Protein AF-A0AAD5SL13-F1 (afdb_monomer)

pLDDT: mean 79.22, std 14.52, range [26.81, 94.94]

InterPro domains:
  IPR000953 Chromo/chromo shadow domain [PS50013] (232-287)
  IPR000953 Chromo/chromo shadow domain [SM00298] (231-287)
  IPR001584 Integrase, catalytic core [PS50994] (1-108)
  IPR012337 Ribonuclease H-like superfamily [SSF53098] (9-100)
  IPR016197 Chromo-like domain superfamily [SSF54160] (226-286)
  IPR023780 Chromo domain [PF00385] (232-284)
  IPR036397 Ribonuclease H superfamily [G3DSA:3.30.420.10] (8-132)

Nearest PDB structures (foldseek):
  3oyj-assembly1_A-2  TM=4.840E-01  e=3.542E-08  Human spumaretrovirus
  4bac-assembly1_A-2  TM=4.746E-01  e=4.778E-08  Human spumaretrovirus
  3oyn-assembly1_A  TM=4.689E-01  e=1.894E-07  Human spumaretrovirus
  6rny-assembly1_O  TM=4.505E-01  e=3.659E-07  Human spumaretrovirus
  7u32-assembly1_F  TM=4.374E-01  e=3.158E-06  Visna/maedi virus EV1 KV1772

Mean predicted aligned error: 17.5 Å

Organism: NCBI:txid64517

Solvent-accessible surface area (backbone atoms only — not comparable to full-atom values): 17552 Å² total; per-residue (Å²): 134,84,80,79,93,80,69,84,74,85,70,65,63,66,46,80,41,68,85,47,78,85,64,42,68,69,52,50,52,52,30,53,77,71,67,29,46,80,44,71,40,62,85,96,40,71,72,70,50,42,70,60,54,52,50,51,51,52,52,50,55,53,48,55,51,50,27,65,74,66,74,45,87,66,57,73,80,47,43,62,59,50,52,52,52,60,31,63,41,72,34,86,90,74,75,42,23,52,51,65,33,70,77,30,69,67,51,38,53,52,52,49,55,49,52,51,52,54,50,46,60,65,54,71,68,54,69,73,76,75,83,84,57,82,65,43,33,28,24,43,43,49,70,81,80,55,82,75,64,91,79,69,89,71,68,72,42,44,88,63,53,26,30,30,71,44,79,48,73,41,99,45,98,89,42,74,48,30,35,29,40,28,34,68,88,74,74,42,74,49,90,61,79,42,47,67,90,45,46,44,82,48,73,56,74,87,50,53,83,70,50,75,76,72,82,67,73,67,71,48,79,50,78,84,45,94,85,59,81,80,40,74,62,73,66,47,58,80,46,77,50,78,56,80,60,52,104,89,43,85,26,44,28,34,32,32,25,38,58,83,44,93,64,76,44,78,42,47,58,86,78,39,73,94,43,50,70,51,50,51,54,42,53,59,76,74,107

Foldseek 3Di:
DDDDPPCPPPDAQEDEDEPDPVCDDPVVVVCVVSNHHYHYDDPPCPVSVVVVVVVVVQLVVVLVVVCVVVVHPPSVVCNVVSVVCQQQDQDPQLRGGNVRLVVDVVSVVVSVVSVVVVVCVVPVPPPPLDDDDAFFKKWFAPPVPDDDDVDPPDDRTDPWIWGFHDWADDPDPPDFIWTWTAGPVVRDTDPDTHTPVRIDTDPDPVCVVVPPPDLPDDFFPPPPPPPDDGHFAWDAWDDWDAADADPPARRIWTFTDTVSRPDTDTGGVVNCPVPVVRVVVVVVVVD

Radius of gyration: 32.54 Å; Cα contacts (8 Å, |Δi|>4): 321; chains: 1; bounding box: 61×69×96 Å

Structure (mmCIF, N/CA/C/O backbone):
data_AF-A0AAD5SL13-F1
#
_entry.id   AF-A0AAD5SL13-F1
#
loop_
_atom_site.group_PDB
_atom_site.id
_atom_site.type_symbol
_atom_site.label_atom_id
_atom_site.label_alt_id
_atom_site.label_comp_id
_atom_site.label_asym_id
_atom_site.label_entity_id
_atom_site.label_seq_id
_atom_site.pdbx_PDB_ins_code
_atom_site.Cartn_x
_atom_site.Cartn_y
_atom_site.Cartn_z
_atom_site.occupancy
_atom_site.B_iso_or_equiv
_atom_site.auth_seq_id
_atom_site.auth_comp_id
_atom_site.auth_asym_id
_atom_site.auth_atom_id
_atom_site.pdbx_PDB_model_num
ATOM 1 N N . MET A 1 1 ? -11.780 2.107 54.432 1.00 32.78 1 MET A N 1
ATOM 2 C CA . MET A 1 1 ? -11.931 1.134 53.329 1.00 32.78 1 MET A CA 1
ATOM 3 C C . MET A 1 1 ? -10.786 1.373 52.362 1.00 32.78 1 MET A C 1
ATOM 5 O O . MET A 1 1 ? -10.710 2.483 51.846 1.00 32.78 1 MET A O 1
ATOM 9 N N . PRO A 1 2 ? -9.828 0.446 52.223 1.00 30.67 2 PRO A N 1
ATOM 10 C CA . PRO A 1 2 ? -8.649 0.701 51.413 1.00 30.67 2 PRO A CA 1
ATOM 11 C C . PRO A 1 2 ? -9.010 0.596 49.928 1.00 30.67 2 PRO A C 1
ATOM 13 O O . PRO A 1 2 ? -9.683 -0.341 49.503 1.00 30.67 2 PRO A O 1
ATOM 16 N N . PHE A 1 3 ? -8.583 1.603 49.168 1.00 26.81 3 PHE A N 1
ATOM 17 C CA . PHE A 1 3 ? -8.629 1.643 47.711 1.00 26.81 3 PHE A CA 1
ATOM 18 C C . PHE A 1 3 ? -7.883 0.428 47.148 1.00 26.81 3 PHE A C 1
ATOM 20 O O . PHE A 1 3 ? -6.714 0.206 47.459 1.00 26.81 3 PHE A O 1
ATOM 27 N N . ASN A 1 4 ? -8.587 -0.370 46.351 1.00 29.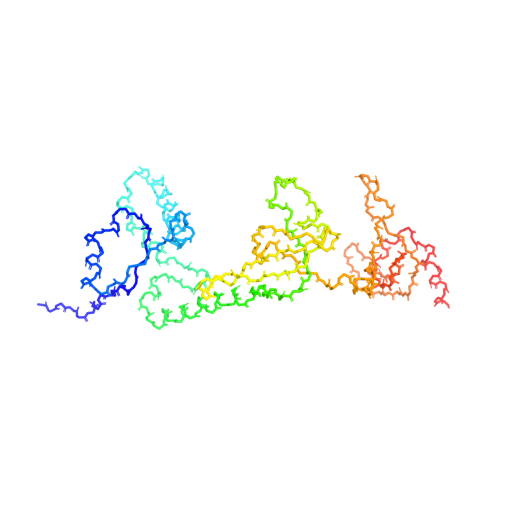39 4 ASN A N 1
ATOM 28 C CA . ASN A 1 4 ? -8.074 -1.602 45.773 1.00 29.39 4 ASN A CA 1
ATOM 29 C C . ASN A 1 4 ? -6.985 -1.279 44.732 1.00 29.39 4 ASN A C 1
ATOM 31 O O . ASN A 1 4 ? -7.203 -0.500 43.803 1.00 29.39 4 ASN A O 1
ATOM 35 N N . ALA A 1 5 ? -5.806 -1.868 44.914 1.00 28.89 5 ALA A N 1
ATOM 36 C CA . ALA A 1 5 ? -4.567 -1.589 44.192 1.00 28.89 5 ALA A CA 1
ATOM 37 C C . ALA A 1 5 ? -4.483 -2.277 42.810 1.00 28.89 5 ALA A C 1
ATOM 39 O O . ALA A 1 5 ? -3.503 -2.952 42.512 1.00 28.89 5 ALA A O 1
ATOM 40 N N . TYR A 1 6 ? -5.492 -2.088 41.952 1.00 33.19 6 TYR A N 1
ATOM 41 C CA . TYR A 1 6 ? -5.520 -2.619 40.576 1.00 33.19 6 TYR A CA 1
ATOM 42 C C . TYR A 1 6 ? -5.829 -1.535 39.534 1.00 33.19 6 TYR A C 1
ATOM 44 O O . TYR A 1 6 ? -6.694 -1.677 38.680 1.00 33.19 6 TYR A O 1
ATOM 52 N N . SER A 1 7 ? -5.101 -0.423 39.602 1.00 34.62 7 SER A N 1
ATOM 53 C CA . SER A 1 7 ? -5.026 0.555 38.513 1.00 34.62 7 SER A CA 1
ATOM 54 C C . SER A 1 7 ? -3.580 1.022 38.393 1.00 34.62 7 SER A C 1
ATOM 56 O O . SER A 1 7 ? -3.249 2.172 38.692 1.00 34.62 7 SER A O 1
ATOM 58 N N . ALA A 1 8 ? -2.687 0.124 37.974 1.00 38.38 8 ALA A N 1
ATOM 59 C CA . ALA A 1 8 ? -1.465 0.571 37.324 1.00 38.38 8 ALA A CA 1
ATOM 60 C C . ALA A 1 8 ? -1.919 1.290 36.048 1.00 38.38 8 ALA A C 1
ATOM 62 O O . ALA A 1 8 ? -2.298 0.649 35.074 1.00 38.38 8 ALA A O 1
ATOM 63 N N . ALA A 1 9 ? -2.019 2.619 36.110 1.00 41.41 9 ALA A N 1
ATOM 64 C CA . ALA A 1 9 ? -2.440 3.425 34.979 1.00 41.41 9 ALA A CA 1
ATOM 65 C C . ALA A 1 9 ? -1.524 3.088 33.797 1.00 41.41 9 ALA A C 1
ATOM 67 O O . ALA A 1 9 ? -0.318 3.321 33.870 1.00 41.41 9 ALA A O 1
ATOM 68 N N . LEU A 1 10 ? -2.092 2.507 32.740 1.00 53.94 10 LEU A N 1
ATOM 69 C CA . LEU A 1 10 ? -1.432 2.336 31.452 1.00 53.94 10 LEU A CA 1
ATOM 70 C C . LEU A 1 10 ? -1.068 3.732 30.938 1.00 53.94 10 LEU A C 1
ATOM 72 O O . LEU A 1 10 ? -1.883 4.443 30.353 1.00 53.94 10 LEU A O 1
ATOM 76 N N . VAL A 1 11 ? 0.155 4.169 31.231 1.00 54.00 11 VAL A N 1
ATOM 77 C CA . VAL A 1 11 ? 0.704 5.401 30.675 1.00 54.00 11 VAL A CA 1
ATOM 78 C C . VAL A 1 11 ? 1.250 5.050 29.300 1.00 54.00 11 VAL A C 1
ATOM 80 O O . VAL A 1 11 ? 2.144 4.215 29.171 1.00 54.00 11 VAL A O 1
ATOM 83 N N . ALA A 1 12 ? 0.683 5.665 28.264 1.00 62.12 12 ALA A N 1
ATOM 84 C CA . ALA A 1 12 ? 1.175 5.512 26.903 1.00 62.12 12 ALA A CA 1
ATOM 85 C C . ALA A 1 12 ? 2.665 5.886 26.834 1.00 62.12 12 ALA A C 1
ATOM 87 O O . ALA A 1 12 ? 3.053 6.945 27.314 1.00 62.12 12 ALA A O 1
ATOM 88 N N . VAL A 1 13 ? 3.487 5.037 26.215 1.00 68.19 13 VAL A N 1
ATOM 89 C CA . VAL A 1 13 ? 4.929 5.297 26.034 1.00 68.19 13 VAL A CA 1
ATOM 90 C C . VAL A 1 13 ? 5.164 6.341 24.934 1.00 68.19 13 VAL A C 1
ATOM 92 O O . VAL A 1 13 ? 6.013 7.222 25.065 1.00 68.19 13 VAL A O 1
ATOM 95 N N . ASP A 1 14 ? 4.348 6.292 23.881 1.00 77.38 14 ASP A N 1
ATOM 96 C CA . ASP A 1 14 ? 4.396 7.197 22.736 1.00 77.38 14 ASP A CA 1
ATOM 97 C C . ASP A 1 14 ? 3.002 7.743 22.411 1.00 77.38 14 ASP A C 1
ATOM 99 O O . ASP A 1 14 ? 2.015 7.006 22.394 1.00 77.38 14 ASP A O 1
ATOM 103 N N . ILE A 1 15 ? 2.925 9.026 22.053 1.00 81.31 15 ILE A N 1
ATOM 104 C CA . ILE A 1 15 ? 1.714 9.646 21.500 1.00 81.31 15 ILE A CA 1
ATOM 105 C C . ILE A 1 15 ? 2.012 10.219 20.118 1.00 81.31 15 ILE A C 1
ATOM 107 O O . ILE A 1 15 ? 2.959 10.983 19.932 1.00 81.31 15 ILE A O 1
ATOM 111 N N . PHE A 1 16 ? 1.155 9.894 19.149 1.00 78.94 16 PHE A N 1
ATOM 112 C CA . PHE A 1 16 ? 1.223 10.418 17.786 1.00 78.94 16 PHE A CA 1
ATOM 113 C C . PHE A 1 16 ? 0.120 11.448 17.544 1.00 78.94 16 PHE A C 1
ATOM 115 O O . PHE A 1 16 ? -1.064 11.139 17.670 1.00 78.94 16 PHE A O 1
ATOM 122 N N . SER A 1 17 ? 0.484 12.671 17.146 1.00 79.94 17 SER A N 1
ATOM 123 C CA . SER A 1 17 ? -0.498 13.727 16.866 1.00 79.94 17 SER A CA 1
ATOM 124 C C . SER A 1 17 ? -0.212 14.500 15.578 1.00 79.94 17 SER A C 1
ATOM 126 O O . SER A 1 17 ? 0.873 14.454 14.989 1.00 79.94 17 SER A O 1
ATOM 128 N N . LYS A 1 18 ? -1.232 15.231 15.108 1.00 74.88 18 LYS A N 1
ATOM 129 C CA . LYS A 1 18 ? -1.052 16.228 14.047 1.00 74.88 18 LYS A CA 1
ATOM 130 C C . LYS A 1 18 ? -0.267 17.422 14.588 1.00 74.88 18 LYS A C 1
ATOM 132 O O . LYS A 1 18 ? -0.299 17.711 15.783 1.00 74.88 18 LYS A O 1
ATOM 137 N N . LYS A 1 19 ? 0.363 18.184 13.688 1.00 73.06 19 LYS A N 1
ATOM 138 C CA . LYS A 1 19 ? 1.003 19.478 14.001 1.00 73.06 19 LYS A CA 1
ATOM 139 C C . LYS A 1 19 ? -0.031 20.590 14.251 1.00 73.06 19 LYS A C 1
ATOM 141 O O . LYS A 1 19 ? 0.009 21.630 13.602 1.00 73.06 19 LYS A O 1
ATOM 146 N N . GLY A 1 20 ? -0.981 20.349 15.151 1.00 75.38 20 GLY A N 1
ATOM 147 C CA . GLY A 1 20 ? -1.961 21.337 15.596 1.00 75.38 20 GLY A CA 1
ATOM 148 C C . GLY A 1 20 ? -1.382 22.252 16.683 1.00 75.38 20 GLY A C 1
ATOM 149 O O . GLY A 1 20 ? -0.490 21.813 17.410 1.00 75.38 20 GLY A O 1
ATOM 150 N N . PRO A 1 21 ? -1.870 23.498 16.823 1.00 81.88 21 PRO A N 1
ATOM 151 C CA . PRO A 1 21 ? -1.442 24.405 17.892 1.00 81.88 21 PRO A CA 1
ATOM 152 C C . PRO A 1 21 ? -1.681 23.829 19.294 1.00 81.88 21 PRO A C 1
ATOM 154 O O . PRO A 1 21 ? -0.815 23.947 20.149 1.00 81.88 21 PRO A O 1
ATOM 157 N N . SER A 1 22 ? -2.799 23.122 19.491 1.00 82.69 22 SER A N 1
ATOM 158 C CA . SER A 1 22 ? -3.195 22.517 20.773 1.00 82.69 22 SER A CA 1
ATOM 159 C C . SER A 1 22 ? -2.272 21.399 21.265 1.00 82.69 22 SER A C 1
ATOM 161 O O . SER A 1 22 ? -2.356 21.010 22.420 1.00 82.69 22 SER A O 1
ATOM 163 N N . PHE A 1 23 ? -1.403 20.866 20.400 1.00 82.31 23 PHE A N 1
ATOM 164 C CA . PHE A 1 23 ? -0.442 19.817 20.754 1.00 82.31 23 PHE A CA 1
ATOM 165 C C . PHE A 1 23 ? 0.980 20.369 20.938 1.00 82.31 23 PHE A C 1
ATOM 167 O O . PHE A 1 23 ? 1.939 19.612 20.848 1.00 82.31 23 PHE A O 1
ATOM 174 N N . LYS A 1 24 ? 1.137 21.683 21.134 1.00 81.62 24 LYS A N 1
ATOM 175 C CA . LYS A 1 24 ? 2.423 22.363 21.362 1.00 81.62 24 LYS A CA 1
ATOM 176 C C . LYS A 1 24 ? 2.447 23.012 22.753 1.00 81.62 24 LYS A C 1
ATOM 178 O O . LYS A 1 24 ? 1.416 23.080 23.412 1.00 81.62 24 LYS A O 1
ATOM 183 N N . GLY A 1 25 ? 3.614 23.509 23.170 1.00 87.06 25 GLY A N 1
ATOM 184 C CA . GLY A 1 25 ? 3.775 24.256 24.425 1.00 87.06 25 GLY A CA 1
ATOM 185 C C . GLY A 1 25 ? 3.523 23.380 25.649 1.00 87.06 25 GLY A C 1
ATOM 186 O O . GLY A 1 25 ? 4.099 22.295 25.744 1.00 87.06 25 GLY A O 1
ATOM 187 N N . ASP A 1 26 ? 2.619 23.826 26.517 1.00 88.19 26 ASP A N 1
ATOM 188 C CA . ASP A 1 26 ? 2.259 23.212 27.801 1.00 88.19 26 ASP A CA 1
ATOM 189 C C . ASP A 1 26 ? 1.935 21.717 27.685 1.00 88.19 26 ASP A C 1
ATOM 191 O O . ASP A 1 26 ? 2.308 20.921 28.544 1.00 88.19 26 ASP A O 1
ATOM 195 N N . PHE A 1 27 ? 1.301 21.295 26.585 1.00 86.44 27 PHE A N 1
ATOM 196 C CA . PHE A 1 27 ? 1.018 19.880 26.341 1.00 86.44 27 PHE A CA 1
ATOM 197 C C . PHE A 1 27 ? 2.302 19.043 26.234 1.00 86.44 27 PHE A C 1
ATOM 199 O O . PHE A 1 27 ? 2.383 17.949 26.784 1.00 86.44 27 PHE A O 1
ATOM 206 N N . VAL A 1 28 ? 3.332 19.558 25.560 1.00 85.44 28 VAL A N 1
ATOM 207 C CA . VAL A 1 28 ? 4.621 18.866 25.402 1.00 85.44 28 VAL A CA 1
ATOM 208 C C . VAL A 1 28 ? 5.375 18.823 26.728 1.00 85.44 28 VAL A C 1
ATOM 210 O O . VAL A 1 28 ? 6.033 17.829 27.029 1.00 85.44 28 VAL A O 1
ATOM 213 N N . GLU A 1 29 ? 5.282 19.882 27.529 1.00 88.06 29 GLU A N 1
ATOM 214 C CA . GLU A 1 29 ? 5.857 19.903 28.876 1.00 88.06 29 GLU A CA 1
ATOM 215 C C . GLU A 1 29 ? 5.175 18.878 29.779 1.00 88.06 29 GLU A C 1
ATOM 217 O O . GLU A 1 29 ? 5.855 18.078 30.421 1.00 88.06 29 GLU A O 1
ATOM 222 N N . TRP A 1 30 ? 3.844 18.807 29.732 1.00 88.25 30 TRP A N 1
ATOM 223 C CA . TRP A 1 30 ? 3.081 17.782 30.432 1.00 88.25 30 TRP A CA 1
ATOM 224 C C . TRP A 1 30 ? 3.501 16.366 30.009 1.00 88.25 30 TRP A C 1
ATOM 226 O O . TRP A 1 30 ? 3.774 15.531 30.873 1.00 88.25 30 TRP A O 1
ATOM 236 N N . LEU A 1 31 ? 3.670 16.100 28.708 1.00 87.31 31 LEU A N 1
ATOM 237 C CA . LEU A 1 31 ? 4.158 14.799 28.231 1.00 87.31 31 LEU A CA 1
ATOM 238 C C . LEU A 1 31 ? 5.552 14.457 28.773 1.00 87.31 31 LEU A C 1
ATOM 240 O O . LEU A 1 31 ? 5.767 13.333 29.226 1.00 87.31 31 LEU A O 1
ATOM 244 N N . LYS A 1 32 ? 6.474 15.428 28.820 1.00 86.75 32 LYS A N 1
ATOM 245 C CA . LYS A 1 32 ? 7.808 15.234 29.412 1.00 86.75 32 LYS A CA 1
ATOM 246 C C . LYS A 1 32 ? 7.733 14.873 30.893 1.00 86.75 32 LYS A C 1
ATOM 248 O O . LYS A 1 32 ? 8.449 13.973 31.319 1.00 86.75 32 LYS A O 1
ATOM 253 N N . THR A 1 33 ? 6.854 15.519 31.667 1.00 89.12 33 THR A N 1
ATOM 254 C CA . THR A 1 33 ? 6.683 15.196 33.101 1.00 89.12 33 THR A CA 1
ATOM 255 C C . THR A 1 33 ? 6.185 13.768 33.321 1.00 89.12 33 THR A C 1
ATOM 257 O O . THR A 1 33 ? 6.477 13.160 34.347 1.00 89.12 33 THR A O 1
ATOM 260 N N . LYS A 1 34 ? 5.447 13.222 32.349 1.00 85.75 34 LYS A N 1
ATOM 261 C CA . LYS A 1 34 ? 4.922 11.854 32.363 1.00 85.75 34 LYS A CA 1
ATOM 262 C C . LYS A 1 34 ? 5.844 10.836 31.688 1.00 85.75 34 LYS A C 1
ATOM 264 O O . LYS A 1 34 ? 5.495 9.663 31.652 1.00 85.75 34 LYS A O 1
ATOM 269 N N . GLY A 1 35 ? 6.998 11.265 31.171 1.00 84.94 35 GLY A N 1
ATOM 270 C CA . GLY A 1 35 ? 7.928 10.395 30.451 1.00 84.94 35 GLY A CA 1
ATOM 271 C C . GLY A 1 35 ? 7.396 9.892 29.105 1.00 84.94 35 GLY A C 1
ATOM 272 O O . GLY A 1 35 ? 7.855 8.863 28.627 1.00 84.94 35 GLY A O 1
ATOM 273 N N . ILE A 1 36 ? 6.429 10.591 28.501 1.00 87.31 36 ILE A N 1
ATOM 274 C CA . ILE A 1 36 ? 5.787 10.193 27.243 1.00 87.31 36 ILE A CA 1
ATOM 275 C C . ILE A 1 36 ? 6.492 10.875 26.074 1.00 87.31 36 ILE A C 1
ATOM 277 O O . ILE A 1 36 ? 6.642 12.102 26.050 1.00 87.31 36 ILE A O 1
ATOM 281 N N . HIS A 1 37 ? 6.883 10.103 25.065 1.00 81.69 37 HIS A N 1
ATOM 282 C CA . HIS A 1 37 ? 7.476 10.659 23.856 1.00 81.69 37 HIS A CA 1
ATOM 283 C C . HIS A 1 37 ? 6.393 11.143 22.883 1.00 81.69 37 HIS A C 1
ATOM 285 O O . HIS A 1 37 ? 5.391 10.473 22.622 1.00 81.69 37 HIS A O 1
ATOM 291 N N . HIS A 1 38 ? 6.592 12.340 22.325 1.00 84.31 38 HIS A N 1
ATOM 292 C CA . HIS A 1 38 ? 5.635 12.960 21.412 1.00 84.31 38 HIS A CA 1
ATOM 293 C C . HIS A 1 38 ? 6.121 12.918 19.964 1.00 84.31 38 HIS A C 1
ATOM 295 O O . HIS A 1 38 ? 7.111 13.560 19.610 1.00 84.31 38 HIS A O 1
ATOM 301 N N . ASN A 1 39 ? 5.383 12.211 19.110 1.00 80.88 39 ASN A N 1
ATOM 302 C CA . ASN A 1 39 ? 5.687 12.047 17.696 1.00 80.88 39 ASN A CA 1
ATOM 303 C C . ASN A 1 39 ? 4.704 12.840 16.818 1.00 80.88 39 ASN A C 1
ATOM 305 O O . ASN A 1 39 ? 3.487 12.653 16.861 1.00 80.88 39 ASN A O 1
ATOM 309 N N . TYR A 1 40 ? 5.231 13.715 15.959 1.00 77.62 40 TYR A N 1
ATOM 310 C CA . TYR A 1 40 ? 4.412 14.502 15.036 1.00 77.62 40 TYR A CA 1
ATOM 311 C C . TYR A 1 40 ? 4.279 13.835 13.669 1.00 77.62 40 TYR A C 1
ATOM 313 O O . TYR A 1 40 ? 5.271 13.466 13.037 1.00 77.62 40 TYR A O 1
ATOM 321 N N . SER A 1 41 ? 3.060 13.822 13.130 1.00 72.94 41 SER A N 1
ATOM 322 C CA . SER A 1 41 ? 2.833 13.506 11.718 1.00 72.94 41 SER A CA 1
ATOM 323 C C . SER A 1 41 ? 3.555 14.501 10.797 1.00 72.94 41 SER A C 1
ATOM 325 O O . SER A 1 41 ? 3.655 15.698 11.107 1.00 72.94 41 SER A O 1
ATOM 327 N N . ARG A 1 42 ? 3.966 14.058 9.604 1.00 66.88 42 ARG A N 1
ATOM 328 C CA . ARG A 1 42 ? 4.451 14.966 8.553 1.00 66.88 42 ARG A CA 1
ATOM 329 C C . ARG A 1 42 ? 3.372 15.994 8.183 1.00 66.88 42 ARG A C 1
ATOM 331 O O . ARG A 1 42 ? 2.193 15.659 8.053 1.00 66.88 42 ARG A O 1
ATOM 338 N N . ALA A 1 43 ? 3.780 17.253 8.009 1.00 60.88 43 ALA A N 1
ATOM 339 C CA . ALA A 1 43 ? 2.866 18.328 7.622 1.00 60.88 43 ALA A CA 1
ATOM 340 C C . ALA A 1 43 ? 2.168 17.985 6.292 1.00 60.88 43 ALA A C 1
ATOM 342 O O . ALA A 1 43 ? 2.804 17.436 5.396 1.00 60.88 43 ALA A O 1
ATOM 343 N N . HIS A 1 44 ? 0.868 18.277 6.194 1.00 54.50 44 HIS A N 1
ATOM 344 C CA . HIS A 1 44 ? 0.028 18.008 5.015 1.00 54.50 44 HIS A CA 1
ATOM 345 C C . HIS A 1 44 ? -0.040 16.535 4.560 1.00 54.50 44 HIS A C 1
ATOM 347 O O . HIS A 1 44 ? -0.357 16.256 3.408 1.00 54.50 44 HIS A O 1
ATOM 353 N N . THR A 1 45 ? 0.203 15.574 5.462 1.00 59.34 45 THR A N 1
ATOM 354 C CA . THR A 1 45 ? 0.033 14.136 5.176 1.00 59.34 45 THR A CA 1
ATOM 355 C C . THR A 1 45 ? -1.018 13.505 6.103 1.00 59.34 45 THR A C 1
ATOM 357 O O . THR A 1 45 ? -0.662 12.913 7.123 1.00 59.34 45 THR A O 1
ATOM 360 N N . PRO A 1 46 ? -2.325 13.616 5.788 1.00 56.62 46 PRO A N 1
ATOM 361 C CA . PRO A 1 46 ? -3.395 13.056 6.630 1.00 56.62 46 PRO A CA 1
ATOM 362 C C . PRO A 1 46 ? -3.251 11.538 6.833 1.00 56.62 46 PRO A C 1
ATOM 364 O O . PRO A 1 46 ? -3.496 11.018 7.919 1.00 56.62 46 PRO A O 1
ATOM 367 N N . GLN A 1 47 ? -2.682 10.851 5.836 1.00 60.25 47 GLN A N 1
ATOM 368 C CA . GLN A 1 47 ? -2.377 9.418 5.865 1.00 60.25 47 GLN A CA 1
ATOM 369 C C . GLN A 1 47 ? -1.513 8.985 7.060 1.00 60.25 47 GLN A C 1
ATOM 371 O O . GLN A 1 47 ? -1.652 7.854 7.519 1.00 60.25 47 GLN A O 1
ATOM 376 N N . SER A 1 48 ? -0.656 9.870 7.588 1.00 60.03 48 SER A N 1
ATOM 377 C CA . SER A 1 48 ? 0.210 9.563 8.736 1.00 60.03 48 SER A CA 1
ATOM 378 C C . SER A 1 48 ? -0.585 9.223 10.005 1.00 60.03 48 SER A C 1
ATOM 380 O O . SER A 1 48 ? -0.094 8.464 10.830 1.00 60.03 48 SER A O 1
ATOM 382 N N . ASN A 1 49 ? -1.824 9.720 10.134 1.00 68.56 49 ASN A N 1
ATOM 383 C CA . ASN A 1 49 ? -2.721 9.432 11.261 1.00 68.56 49 ASN A CA 1
ATOM 384 C C . ASN A 1 49 ? -3.974 8.659 10.810 1.00 68.56 49 ASN A C 1
ATOM 386 O O . ASN A 1 49 ? -5.037 8.767 11.425 1.00 68.56 49 ASN A O 1
ATOM 390 N N . GLY A 1 50 ? -3.859 7.874 9.732 1.00 76.19 50 GLY A N 1
ATOM 391 C CA . GLY A 1 50 ? -4.999 7.231 9.073 1.00 76.19 50 GLY A CA 1
ATOM 392 C C . GLY A 1 50 ? -5.834 6.316 9.976 1.00 76.19 50 GLY A C 1
ATOM 393 O O . GLY A 1 50 ? -7.037 6.197 9.764 1.00 76.19 50 GLY A O 1
ATOM 394 N N . VAL A 1 51 ? -5.240 5.717 11.016 1.00 81.12 51 VAL A N 1
ATOM 395 C CA . VAL A 1 51 ? -5.969 4.880 11.989 1.00 81.12 51 VAL A CA 1
ATOM 396 C C . VAL A 1 51 ? -6.993 5.707 12.769 1.00 81.12 51 VAL A C 1
ATOM 398 O O . VAL A 1 51 ? -8.164 5.336 12.834 1.00 81.12 51 VAL A O 1
ATOM 401 N N . VAL A 1 52 ? -6.572 6.855 13.308 1.00 83.00 52 VAL A N 1
ATOM 402 C CA . VAL A 1 52 ? -7.448 7.761 14.067 1.00 83.00 52 VAL A CA 1
ATOM 403 C C . VAL A 1 52 ? -8.491 8.390 13.145 1.00 83.00 52 VAL A C 1
ATOM 405 O O . VAL A 1 52 ? -9.657 8.483 13.511 1.00 83.00 52 VAL A O 1
ATOM 408 N N . GLU A 1 53 ? -8.111 8.774 11.922 1.00 83.19 53 GLU A N 1
ATOM 409 C CA . GLU A 1 53 ? -9.062 9.326 10.948 1.00 83.19 53 GLU A CA 1
ATOM 410 C C . GLU A 1 53 ? -10.150 8.314 10.562 1.00 83.19 53 GLU A C 1
ATOM 412 O O . GLU A 1 53 ? -11.333 8.657 10.565 1.00 83.19 53 GLU A O 1
ATOM 417 N N . ALA A 1 54 ? -9.774 7.056 10.307 1.00 84.50 54 ALA A N 1
ATOM 418 C CA . ALA A 1 54 ? -10.726 5.987 10.018 1.00 84.50 54 ALA A CA 1
ATOM 419 C C . ALA A 1 54 ? -11.663 5.726 11.207 1.00 84.50 54 ALA A C 1
ATOM 421 O O . ALA A 1 54 ? -12.878 5.619 11.028 1.00 84.50 54 ALA A O 1
ATOM 422 N N . LYS A 1 55 ? -11.121 5.678 12.431 1.00 88.00 55 LYS A N 1
ATOM 423 C CA . LYS A 1 55 ? -11.921 5.488 13.649 1.00 88.00 55 LYS A CA 1
ATOM 424 C C . LYS A 1 55 ? -12.878 6.650 13.905 1.00 88.00 55 LYS A C 1
ATOM 426 O O . LYS A 1 55 ? -14.046 6.402 14.187 1.00 88.00 55 LYS A O 1
ATOM 431 N N . ASN A 1 56 ? -12.439 7.890 13.696 1.00 89.31 56 ASN A N 1
ATOM 432 C CA . ASN A 1 56 ? -13.300 9.071 13.792 1.00 89.31 56 ASN A CA 1
ATOM 433 C C . ASN A 1 56 ? -14.442 9.039 12.767 1.00 89.31 56 ASN A C 1
ATOM 435 O O . ASN A 1 56 ? -15.553 9.465 13.076 1.00 89.31 56 ASN A O 1
ATOM 439 N N . GLY A 1 57 ? -14.191 8.527 11.558 1.00 89.88 57 GLY A N 1
ATOM 440 C CA . GLY A 1 57 ? -15.233 8.327 10.549 1.00 89.88 57 GLY A CA 1
ATOM 441 C C . GLY A 1 57 ? -16.315 7.345 11.008 1.00 89.88 57 GLY A C 1
ATOM 442 O O . GLY A 1 57 ? -17.503 7.650 10.909 1.00 89.88 57 GLY A O 1
ATOM 443 N N . VAL A 1 58 ? -15.909 6.200 11.569 1.00 89.88 58 VAL A N 1
ATOM 444 C CA . VAL A 1 58 ? -16.839 5.198 12.123 1.00 89.88 58 VAL A CA 1
ATOM 445 C C . VAL A 1 58 ? -17.624 5.771 13.303 1.00 89.88 58 VAL A C 1
ATOM 447 O O . VAL A 1 58 ? -18.850 5.688 13.303 1.00 89.88 58 VAL A O 1
ATOM 450 N N . TYR A 1 59 ? -16.936 6.415 14.251 1.00 93.38 59 TYR A N 1
ATOM 451 C CA . TYR A 1 59 ? -17.545 7.059 15.417 1.00 93.38 59 TYR A CA 1
ATOM 452 C C . TYR A 1 59 ? -18.644 8.042 15.009 1.00 93.38 59 TYR A C 1
ATOM 454 O O . TYR A 1 59 ? -19.791 7.911 15.432 1.00 93.38 59 TYR A O 1
ATOM 462 N N . LYS A 1 60 ? -18.323 8.975 14.103 1.00 93.50 60 LYS A N 1
ATOM 463 C CA . LYS A 1 60 ? -19.291 9.947 13.583 1.00 93.50 60 LYS A CA 1
ATOM 464 C C . LYS A 1 60 ? -20.471 9.260 12.904 1.00 93.50 60 LYS A C 1
ATOM 466 O O . LYS A 1 60 ? -21.604 9.672 13.107 1.00 93.50 60 LYS A O 1
ATOM 471 N N . SER A 1 61 ? -20.228 8.214 12.113 1.00 94.00 61 SER A N 1
ATOM 472 C CA . SER A 1 61 ? -21.303 7.498 11.420 1.00 94.00 61 SER A CA 1
ATOM 473 C C . SER A 1 61 ? -22.305 6.868 12.391 1.00 94.00 61 SER A C 1
ATOM 475 O O . SER A 1 61 ? -23.510 7.005 12.188 1.00 94.00 61 SER A O 1
ATOM 477 N N . ILE A 1 62 ? -21.821 6.219 13.454 1.00 93.25 62 ILE A N 1
ATOM 478 C CA . ILE A 1 62 ? -22.678 5.607 14.479 1.00 93.25 62 ILE A CA 1
ATOM 479 C C . ILE A 1 62 ? -23.416 6.695 15.260 1.00 93.25 62 ILE A C 1
ATOM 481 O O . ILE A 1 62 ? -24.635 6.619 15.406 1.00 93.25 62 ILE A O 1
ATOM 485 N N . LEU A 1 63 ? -22.697 7.733 15.691 1.00 94.19 63 LEU A N 1
ATOM 486 C CA . LEU A 1 63 ? -23.257 8.861 16.426 1.00 94.19 63 LEU A CA 1
ATOM 487 C C . LEU A 1 63 ? -24.390 9.539 15.643 1.00 94.19 63 LEU A C 1
ATOM 489 O O . LEU A 1 63 ? -25.496 9.655 16.159 1.00 94.19 63 LEU A O 1
ATOM 493 N N . TYR A 1 64 ? -24.170 9.886 14.370 1.00 94.56 64 TYR A N 1
ATOM 494 C CA . TYR A 1 64 ? -25.202 10.505 13.531 1.00 94.56 64 TYR A CA 1
ATOM 495 C C . TYR A 1 64 ? -26.420 9.603 13.319 1.00 94.56 64 TYR A C 1
ATOM 497 O O . TYR A 1 64 ? -27.544 10.096 13.248 1.00 94.56 64 TYR A O 1
ATOM 505 N N . ARG A 1 65 ? -26.231 8.282 13.208 1.00 93.38 65 ARG A N 1
ATOM 506 C CA . ARG A 1 65 ? -27.361 7.345 13.106 1.00 93.38 65 ARG A CA 1
ATOM 507 C C . ARG A 1 65 ? -28.168 7.301 14.399 1.00 93.38 65 ARG A C 1
ATOM 509 O O . ARG A 1 65 ? -29.394 7.308 14.331 1.00 93.38 65 ARG A O 1
ATOM 516 N N . LEU A 1 66 ? -27.506 7.286 15.555 1.00 93.50 66 LEU A N 1
ATOM 517 C CA . LEU A 1 66 ? -28.175 7.305 16.857 1.00 93.50 66 LEU A CA 1
ATOM 518 C C . LEU A 1 66 ? -28.921 8.617 17.096 1.00 93.50 66 LEU A C 1
ATOM 520 O O . LEU A 1 66 ? -30.081 8.567 17.491 1.00 93.50 66 LEU A O 1
ATOM 524 N N . MET A 1 67 ? -28.296 9.754 16.783 1.00 94.94 67 MET A N 1
ATOM 525 C CA . MET A 1 67 ? -28.919 11.082 16.842 1.00 94.94 67 MET A CA 1
ATOM 526 C C . MET A 1 67 ? -30.207 11.124 16.015 1.00 94.94 67 MET A C 1
ATOM 528 O O . MET A 1 67 ? -31.260 11.473 16.534 1.00 94.94 67 MET A O 1
ATOM 532 N N . LYS A 1 68 ? -30.160 10.646 14.762 1.00 94.44 68 LYS A N 1
ATOM 533 C CA . LYS A 1 68 ? -31.350 10.560 13.897 1.00 94.44 68 LYS A CA 1
ATOM 534 C C . LYS A 1 68 ? -32.419 9.598 14.410 1.00 94.44 68 LYS A C 1
ATOM 536 O O . LYS A 1 68 ? -33.598 9.845 14.214 1.00 94.44 68 LYS A O 1
ATOM 541 N N . THR A 1 69 ? -32.019 8.488 15.026 1.00 93.88 69 THR A N 1
ATOM 542 C CA . THR A 1 69 ? -32.967 7.481 15.532 1.00 93.88 69 THR A CA 1
ATOM 543 C C . THR A 1 69 ? -33.687 7.969 16.788 1.00 93.88 69 THR A C 1
ATOM 545 O O . THR A 1 69 ? -34.848 7.637 16.997 1.00 93.88 69 THR A O 1
ATOM 548 N N . ARG A 1 70 ? -32.993 8.739 17.632 1.00 90.69 70 ARG A N 1
ATOM 549 C CA . ARG A 1 70 ? -33.524 9.297 18.882 1.00 90.69 70 ARG A CA 1
ATOM 550 C C . ARG A 1 70 ? -34.081 10.713 18.738 1.00 90.69 70 ARG A C 1
ATOM 552 O O . ARG A 1 70 ? -34.506 11.268 19.742 1.00 90.69 70 ARG A O 1
ATOM 559 N N . ASP A 1 71 ? -34.045 11.267 17.527 1.00 94.25 71 ASP A N 1
ATOM 560 C CA . ASP A 1 71 ? -34.430 12.646 17.216 1.00 94.25 71 ASP A CA 1
ATOM 561 C C . ASP A 1 71 ? -33.813 13.660 18.198 1.00 94.25 71 ASP A C 1
ATOM 563 O O . ASP A 1 71 ? -34.488 14.457 18.843 1.00 94.25 71 ASP A O 1
ATOM 567 N N . THR A 1 72 ? -32.496 13.554 18.393 1.00 92.69 72 THR A N 1
ATOM 568 C CA . THR A 1 72 ? -31.752 14.400 19.330 1.00 92.69 72 THR A CA 1
ATOM 569 C C . THR A 1 72 ? -30.422 14.837 18.742 1.00 92.69 72 THR A C 1
ATOM 571 O O . THR A 1 72 ? -29.723 14.051 18.098 1.00 92.69 72 THR A O 1
ATOM 574 N N . ASP A 1 73 ? -30.048 16.080 19.035 1.00 91.31 73 ASP A N 1
ATOM 575 C CA . ASP A 1 73 ? -28.737 16.636 18.708 1.00 91.31 73 ASP A CA 1
ATOM 576 C C . ASP A 1 73 ? -27.740 16.572 19.880 1.00 91.31 73 ASP A C 1
ATOM 578 O O . ASP A 1 73 ? -26.588 16.997 19.747 1.00 91.31 73 ASP A O 1
ATOM 582 N N . ASP A 1 74 ? -28.147 16.013 21.027 1.00 92.25 74 ASP A N 1
ATOM 583 C CA . ASP A 1 74 ? -27.275 15.847 22.190 1.00 92.25 74 ASP A CA 1
ATOM 584 C C . ASP A 1 74 ? -26.290 14.689 21.984 1.00 92.25 74 ASP A C 1
ATOM 586 O O . ASP A 1 74 ? -26.462 13.558 22.436 1.00 92.25 74 ASP A O 1
ATOM 590 N N . TRP A 1 75 ? -25.209 14.986 21.275 1.00 91.00 75 TRP A N 1
ATOM 591 C CA . TRP A 1 75 ? -24.136 14.033 21.042 1.00 91.00 75 TRP A CA 1
ATOM 592 C C . TRP A 1 75 ? -23.332 13.705 22.308 1.00 91.00 75 TRP A C 1
ATOM 594 O O . TRP A 1 75 ? -22.652 12.676 22.337 1.00 91.00 75 TRP A O 1
ATOM 604 N N . VAL A 1 76 ? -23.383 14.546 23.348 1.00 93.81 76 VAL A N 1
ATOM 605 C CA . VAL A 1 76 ? -22.578 14.373 24.566 1.00 93.81 76 VAL A CA 1
ATOM 606 C C . VAL A 1 76 ? -23.097 13.184 25.362 1.00 93.81 76 VAL A C 1
ATOM 608 O O . VAL A 1 76 ? -22.318 12.286 25.683 1.00 93.81 76 VAL A O 1
ATOM 611 N N . SER A 1 77 ? -24.409 13.109 25.598 1.00 92.00 77 SER A N 1
ATOM 612 C CA . SER A 1 77 ? -25.011 11.959 26.290 1.00 92.00 77 SER A CA 1
ATOM 613 C C . SER A 1 77 ? -24.872 10.652 25.503 1.00 92.00 77 SER A C 1
ATOM 615 O O . SER A 1 77 ? -24.722 9.578 26.088 1.00 92.00 77 SER A O 1
ATOM 617 N N . LEU A 1 78 ? -24.851 10.729 24.168 1.00 91.62 78 LEU A N 1
ATOM 618 C CA . LEU A 1 78 ? -24.700 9.566 23.289 1.00 91.62 78 LEU A CA 1
ATOM 619 C C . LEU A 1 78 ? -23.251 9.074 23.162 1.00 91.62 78 LEU A C 1
ATOM 621 O O . LEU A 1 78 ? -23.034 7.920 22.788 1.00 91.62 78 LEU A O 1
ATOM 625 N N . THR A 1 79 ? -22.261 9.913 23.480 1.00 91.75 79 THR A N 1
ATOM 626 C CA . THR A 1 79 ? -20.832 9.611 23.288 1.00 91.75 79 THR A CA 1
ATOM 627 C C . THR A 1 79 ? -20.424 8.326 24.006 1.00 91.75 79 THR A C 1
ATOM 629 O O . THR A 1 79 ? -19.848 7.435 23.380 1.00 91.75 79 THR A O 1
ATOM 632 N N . SER A 1 80 ? -20.776 8.183 25.286 1.00 92.44 80 SER A N 1
ATOM 633 C CA . SER A 1 80 ? -20.413 7.001 26.081 1.00 92.44 80 SER A CA 1
ATOM 634 C C . SER A 1 80 ? -20.996 5.716 25.496 1.00 92.44 80 SER A C 1
ATOM 636 O O . SER A 1 80 ? -20.298 4.711 25.389 1.00 92.44 80 SER A O 1
ATOM 638 N N . GLN A 1 81 ? -22.248 5.763 25.031 1.00 91.88 81 GLN A N 1
ATOM 639 C CA . GLN A 1 81 ? -22.899 4.614 24.404 1.00 91.88 81 GLN A CA 1
ATOM 640 C C . GLN A 1 81 ? -22.208 4.213 23.092 1.00 91.88 81 GLN A C 1
ATOM 642 O O . GLN A 1 81 ? -22.046 3.024 22.816 1.00 91.88 81 GLN A O 1
ATOM 647 N N . VAL A 1 82 ? -21.790 5.191 22.279 1.00 92.56 82 VAL A N 1
ATOM 648 C CA . VAL A 1 82 ? -21.067 4.926 21.026 1.00 92.56 82 VAL A CA 1
ATOM 649 C C . VAL A 1 82 ? -19.707 4.298 21.307 1.00 92.56 82 VAL A C 1
ATOM 651 O O . VAL A 1 82 ? -19.355 3.319 20.653 1.00 92.56 82 VAL A O 1
ATOM 654 N N . VAL A 1 83 ? -18.954 4.831 22.272 1.00 92.62 83 VAL A N 1
ATOM 655 C CA . VAL A 1 83 ? -17.630 4.305 22.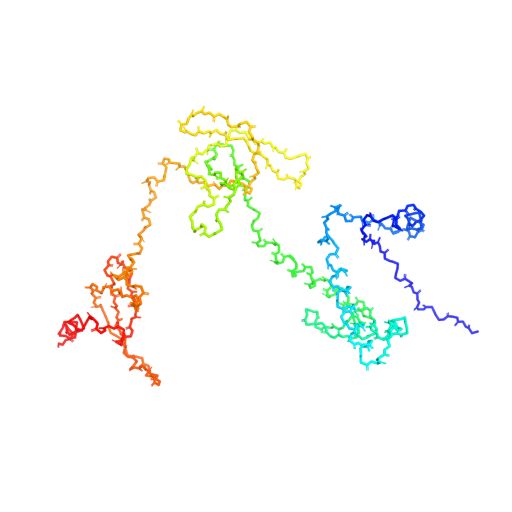639 1.00 92.62 83 VAL A CA 1
ATOM 656 C C . VAL A 1 83 ? -17.738 2.868 23.143 1.00 92.62 83 VAL A C 1
ATOM 658 O O . VAL A 1 83 ? -17.024 2.001 22.641 1.00 92.62 83 VAL A O 1
ATOM 661 N N . GLU A 1 84 ? -18.678 2.594 24.048 1.00 91.94 84 GLU A N 1
ATOM 662 C CA . GLU A 1 84 ? -18.915 1.246 24.577 1.00 91.94 84 GLU A CA 1
ATOM 663 C C . GLU A 1 84 ? -19.280 0.262 23.459 1.00 91.94 84 GLU A C 1
ATOM 665 O O . GLU A 1 84 ? -18.703 -0.819 23.331 1.00 91.94 84 GLU A O 1
ATOM 670 N N . SER A 1 85 ? -20.193 0.667 22.572 1.00 92.69 85 SER A N 1
ATOM 671 C CA . SER A 1 85 ? -20.588 -0.146 21.420 1.00 92.69 85 SER A CA 1
ATOM 672 C C . SER A 1 85 ? -19.407 -0.412 20.482 1.00 92.69 85 SER A C 1
ATOM 674 O O . SER A 1 85 ? -19.206 -1.540 20.033 1.00 92.69 85 SER A O 1
ATOM 676 N N . MET A 1 86 ? -18.590 0.603 20.196 1.00 91.69 86 MET A N 1
ATOM 677 C CA . MET A 1 86 ? -17.429 0.461 19.319 1.00 91.69 86 MET A CA 1
ATOM 678 C C . MET A 1 86 ? -16.366 -0.466 19.904 1.00 91.69 86 MET A C 1
ATOM 680 O O . MET A 1 86 ? -15.773 -1.242 19.151 1.00 91.69 86 MET A O 1
ATOM 684 N N . ASN A 1 87 ? -16.121 -0.388 21.211 1.00 91.62 87 ASN A N 1
ATOM 685 C CA . ASN A 1 87 ? -15.071 -1.165 21.856 1.00 91.62 87 ASN A CA 1
ATOM 686 C C . ASN A 1 87 ? -15.492 -2.617 22.136 1.00 91.62 87 ASN A C 1
ATOM 688 O O . ASN A 1 87 ? -14.653 -3.515 22.072 1.00 91.62 87 ASN A O 1
ATOM 692 N N . SER A 1 88 ? -16.787 -2.871 22.337 1.00 92.31 88 SER A N 1
ATOM 693 C CA . SER A 1 88 ? -17.354 -4.224 22.461 1.00 92.31 88 SER A CA 1
ATOM 694 C C . SER A 1 88 ? -17.584 -4.925 21.114 1.00 92.31 88 SER A C 1
ATOM 696 O O . SER A 1 88 ? -17.752 -6.144 21.063 1.00 92.31 88 SER A O 1
ATOM 698 N N . THR A 1 89 ? -17.551 -4.196 19.993 1.00 92.62 89 THR A N 1
ATOM 699 C CA . THR A 1 89 ? -17.780 -4.776 18.662 1.00 92.62 89 THR A CA 1
ATOM 700 C C . THR A 1 89 ? -16.632 -5.691 18.223 1.00 92.62 89 THR A C 1
ATOM 702 O O . THR A 1 89 ? -15.462 -5.305 18.202 1.00 92.62 89 THR A O 1
ATOM 705 N N . PHE A 1 90 ? -16.983 -6.894 17.764 1.00 92.44 90 PHE A N 1
ATOM 706 C CA . PHE A 1 90 ? -16.048 -7.868 17.204 1.00 92.44 90 PHE A CA 1
ATOM 707 C C . PHE A 1 90 ? -15.386 -7.373 15.909 1.00 92.44 90 PHE A C 1
ATOM 709 O O . PHE A 1 90 ? -16.054 -7.021 14.933 1.00 92.44 90 PHE A O 1
ATOM 716 N N . SER A 1 91 ? -14.054 -7.418 15.855 1.00 89.31 91 SER A N 1
ATOM 717 C CA . SER A 1 91 ? -13.283 -7.101 14.651 1.00 89.31 91 SER A CA 1
ATOM 718 C C . SER A 1 91 ? -12.920 -8.368 13.877 1.00 89.31 91 SER A C 1
ATOM 720 O O . SER A 1 91 ? -12.250 -9.264 14.382 1.00 89.31 91 SER A O 1
ATOM 722 N N . TYR A 1 92 ? -13.280 -8.426 12.592 1.00 86.19 92 TYR A N 1
ATOM 723 C CA . TYR A 1 92 ? -12.953 -9.567 11.724 1.00 86.19 92 TYR A CA 1
ATOM 724 C C . TYR A 1 92 ? -11.456 -9.774 11.492 1.00 86.19 92 TYR A C 1
ATOM 726 O O . TYR A 1 92 ? -11.050 -10.900 11.192 1.00 86.19 92 TYR A O 1
ATOM 734 N N . ALA A 1 93 ? -10.665 -8.703 11.590 1.00 83.12 93 ALA A N 1
ATOM 735 C CA . ALA A 1 93 ? -9.224 -8.747 11.378 1.00 83.12 93 ALA A CA 1
ATOM 736 C C . ALA A 1 93 ? -8.503 -9.385 12.570 1.00 83.12 93 ALA A C 1
ATOM 738 O O . ALA A 1 93 ? -7.591 -10.179 12.371 1.00 83.12 93 ALA A O 1
ATOM 739 N N . THR A 1 94 ? -8.935 -9.059 13.790 1.00 84.44 94 THR A N 1
ATOM 740 C CA . THR A 1 94 ? -8.336 -9.543 15.045 1.00 84.44 94 THR A CA 1
ATOM 741 C C . THR A 1 94 ? -9.082 -10.726 15.652 1.00 84.44 94 THR A C 1
ATOM 743 O O . THR A 1 94 ? -8.563 -11.365 16.555 1.00 84.44 94 THR A O 1
ATOM 746 N N . LYS A 1 95 ? -10.281 -11.037 15.144 1.00 87.31 95 LYS A N 1
ATOM 747 C CA . LYS A 1 95 ? -11.203 -12.054 15.670 1.00 87.31 95 LYS A CA 1
ATOM 748 C C . LYS A 1 95 ? -11.587 -11.839 17.140 1.00 87.31 95 LYS A C 1
ATOM 750 O O . LYS A 1 95 ? -11.902 -12.808 17.827 1.00 87.31 95 LYS A O 1
ATOM 755 N N . LYS A 1 96 ? -11.525 -10.590 17.609 1.00 91.00 96 LYS A N 1
ATOM 756 C CA . LYS A 1 96 ? -11.745 -10.161 18.999 1.00 91.00 96 LYS A CA 1
ATOM 757 C C . LYS A 1 96 ? -12.287 -8.733 19.040 1.00 91.00 96 LYS A C 1
ATOM 759 O O . LYS A 1 96 ? -12.096 -7.990 18.068 1.00 91.00 96 LYS A O 1
ATOM 764 N N . SER A 1 97 ? -12.972 -8.363 20.117 1.00 91.62 97 SER A N 1
ATOM 765 C CA . SER A 1 97 ? -13.357 -6.972 20.400 1.00 91.62 97 SER A CA 1
ATOM 766 C C . SER A 1 97 ? -12.186 -6.181 20.995 1.00 91.62 97 SER A C 1
ATOM 768 O O . SER A 1 97 ? -11.158 -6.758 21.341 1.00 91.62 97 SER A O 1
ATOM 770 N N . ALA A 1 98 ? -12.300 -4.852 21.074 1.00 89.25 98 ALA A N 1
ATOM 771 C CA . ALA A 1 98 ? -11.243 -4.033 21.670 1.00 89.25 98 ALA A CA 1
ATOM 772 C C . ALA A 1 98 ? -11.169 -4.228 23.193 1.00 89.25 98 ALA A C 1
ATOM 774 O O . ALA A 1 98 ? -10.067 -4.344 23.716 1.00 89.25 98 ALA A O 1
ATOM 775 N N . ASN A 1 99 ? -12.315 -4.344 23.875 1.00 92.00 99 ASN A N 1
ATOM 776 C CA . ASN A 1 99 ? -12.356 -4.608 25.320 1.00 92.00 99 ASN A CA 1
ATOM 777 C C . ASN A 1 99 ? -11.707 -5.960 25.662 1.00 92.00 99 ASN A C 1
ATOM 779 O O . ASN A 1 99 ? -10.868 -6.024 26.550 1.00 92.00 99 ASN A O 1
ATOM 783 N N . GLU A 1 100 ? -11.998 -7.015 24.888 1.00 89.94 100 GLU A N 1
ATOM 784 C CA . GLU A 1 100 ? -11.370 -8.335 25.078 1.00 89.94 100 GLU A CA 1
ATOM 785 C C . GLU A 1 100 ? -9.839 -8.295 24.938 1.00 89.94 100 GLU A C 1
ATOM 787 O O . GLU A 1 100 ? -9.139 -9.092 25.560 1.00 89.94 100 GLU A O 1
ATOM 792 N N . ILE A 1 101 ? -9.324 -7.405 24.081 1.00 88.94 101 ILE A N 1
ATOM 793 C CA . ILE A 1 101 ? -7.884 -7.219 23.874 1.00 88.94 101 ILE A CA 1
ATOM 794 C C . ILE A 1 101 ? -7.263 -6.439 25.032 1.00 88.94 101 ILE A C 1
ATOM 796 O O . ILE A 1 101 ? -6.178 -6.796 25.475 1.00 88.94 101 ILE A O 1
ATOM 800 N N . GLU A 1 102 ? -7.935 -5.398 25.519 1.00 87.50 102 GLU A N 1
ATOM 801 C CA . GLU A 1 102 ? -7.421 -4.546 26.595 1.00 87.50 102 GLU A CA 1
ATOM 802 C C . GLU A 1 102 ? -7.418 -5.265 27.953 1.00 87.50 102 GLU A C 1
ATOM 804 O O . GLU A 1 102 ? -6.485 -5.117 28.739 1.00 87.50 102 GLU A O 1
ATOM 809 N N . GLU A 1 103 ? -8.435 -6.085 28.223 1.00 88.31 103 GLU A N 1
ATOM 810 C CA . GLU A 1 103 ? -8.579 -6.809 29.491 1.00 88.31 103 GLU A CA 1
ATOM 811 C C . GLU A 1 103 ? -7.579 -7.967 29.648 1.00 88.31 103 GLU A C 1
ATOM 813 O O . GLU A 1 103 ? -7.295 -8.390 30.770 1.00 88.31 103 GLU A O 1
ATOM 818 N N . ASN A 1 104 ? -7.032 -8.492 28.545 1.00 89.50 104 ASN A N 1
ATOM 819 C CA . ASN A 1 104 ? -6.128 -9.639 28.554 1.00 89.50 104 ASN A CA 1
ATOM 820 C C . ASN A 1 104 ? -4.758 -9.290 27.952 1.00 89.50 104 ASN A C 1
ATOM 822 O O . ASN A 1 104 ? -4.581 -9.217 26.735 1.00 89.50 104 ASN A O 1
ATOM 826 N N . GLN A 1 105 ? -3.755 -9.165 28.825 1.00 85.62 105 GLN A N 1
ATOM 827 C CA . GLN A 1 105 ? -2.391 -8.799 28.444 1.00 85.62 105 GLN A CA 1
ATOM 828 C C . GLN A 1 105 ? -1.722 -9.800 27.485 1.00 85.62 105 GLN A C 1
ATOM 830 O O . GLN A 1 105 ? -0.990 -9.382 26.586 1.00 85.62 105 GLN A O 1
ATOM 835 N N . GLU A 1 106 ? -1.962 -11.105 27.636 1.00 87.19 106 GLU A N 1
ATOM 836 C CA . GLU A 1 106 ? -1.413 -12.117 26.719 1.00 87.19 106 GLU A CA 1
ATOM 837 C C . GLU A 1 106 ? -2.014 -11.948 25.323 1.00 87.19 106 GLU A C 1
ATOM 839 O O . GLU A 1 106 ? -1.302 -11.897 24.317 1.00 87.19 106 GLU A O 1
ATOM 844 N N . LEU A 1 107 ? -3.331 -11.752 25.271 1.00 87.50 107 LEU A N 1
ATOM 845 C CA . LEU A 1 107 ? -4.055 -11.546 24.026 1.00 87.50 107 LEU A CA 1
ATOM 846 C C . LEU A 1 107 ? -3.645 -10.235 23.337 1.00 87.50 107 LEU A C 1
ATOM 848 O O . LEU A 1 107 ? -3.539 -10.193 22.108 1.00 87.50 107 LEU A O 1
ATOM 852 N N . HIS A 1 108 ? -3.349 -9.187 24.108 1.00 85.19 108 HIS A N 1
ATOM 853 C CA . HIS A 1 108 ? -2.787 -7.938 23.598 1.00 85.19 108 HIS A CA 1
ATOM 854 C C . HIS A 1 108 ? -1.447 -8.164 22.876 1.00 85.19 108 HIS A C 1
ATOM 856 O O . HIS A 1 108 ? -1.249 -7.677 21.756 1.00 85.19 108 HIS A O 1
ATOM 862 N N . ILE A 1 109 ? -0.539 -8.945 23.473 1.00 86.81 109 ILE A N 1
ATOM 863 C CA . ILE A 1 109 ? 0.762 -9.286 22.874 1.00 86.81 109 ILE A CA 1
ATOM 864 C C . ILE A 1 109 ? 0.567 -10.117 21.596 1.00 86.81 109 ILE A C 1
ATOM 866 O O . ILE A 1 109 ? 1.152 -9.800 20.554 1.00 86.81 109 ILE A O 1
ATOM 870 N N . ASP A 1 110 ? -0.298 -11.130 21.640 1.00 88.25 110 ASP A N 1
ATOM 871 C CA . ASP A 1 110 ? -0.551 -12.031 20.512 1.00 88.25 110 ASP A CA 1
ATOM 872 C C . ASP A 1 110 ? -1.153 -11.314 19.300 1.00 88.25 110 ASP A C 1
ATOM 874 O O . ASP A 1 110 ? -0.715 -11.508 18.154 1.00 88.25 110 ASP A O 1
ATOM 878 N N . VAL A 1 111 ? -2.143 -10.448 19.535 1.00 87.44 111 VAL A N 1
ATOM 879 C CA . VAL A 1 111 ? -2.757 -9.631 18.483 1.00 87.44 111 VAL A CA 1
ATOM 880 C C . VAL A 1 111 ? -1.738 -8.643 17.916 1.00 87.44 111 VAL A C 1
ATOM 882 O O . VAL A 1 111 ? -1.661 -8.496 16.691 1.00 87.44 111 VAL A O 1
ATOM 885 N N . GLY A 1 112 ? -0.907 -8.031 18.764 1.00 86.06 112 GLY A N 1
ATOM 886 C CA . GLY A 1 112 ? 0.206 -7.182 18.336 1.00 86.06 112 GLY A CA 1
ATOM 887 C C . GLY A 1 112 ? 1.152 -7.914 17.379 1.00 86.06 112 GLY A C 1
ATOM 888 O O . GLY A 1 112 ? 1.362 -7.474 16.244 1.00 86.06 112 GLY A O 1
ATOM 889 N N . ALA A 1 113 ? 1.628 -9.097 17.774 1.00 87.62 113 ALA A N 1
ATOM 890 C CA . ALA A 1 113 ? 2.502 -9.934 16.953 1.00 87.62 113 ALA A CA 1
ATOM 891 C C . ALA A 1 113 ? 1.822 -10.410 15.653 1.00 87.62 113 ALA A C 1
ATOM 893 O O . ALA A 1 113 ? 2.464 -10.582 14.611 1.00 87.62 113 ALA A O 1
ATOM 894 N N . MET A 1 114 ? 0.509 -10.648 15.667 1.00 88.31 114 MET A N 1
ATOM 895 C CA . MET A 1 114 ? -0.256 -10.971 14.460 1.00 88.31 114 MET A CA 1
ATOM 896 C C . MET A 1 114 ? -0.302 -9.789 13.480 1.00 88.31 114 MET A C 1
ATOM 898 O O . MET A 1 114 ? -0.049 -9.984 12.285 1.00 88.31 114 MET A O 1
ATOM 902 N N . ILE A 1 115 ? -0.600 -8.580 13.965 1.00 86.06 115 ILE A N 1
ATOM 903 C CA . ILE A 1 115 ? -0.652 -7.359 13.149 1.00 86.06 115 ILE A CA 1
ATOM 904 C C . ILE A 1 115 ? 0.723 -7.070 12.545 1.00 86.06 115 ILE A C 1
ATOM 906 O O . ILE A 1 115 ? 0.822 -6.798 11.345 1.00 86.06 115 ILE A O 1
ATOM 910 N N . GLU A 1 116 ? 1.788 -7.206 13.334 1.00 85.81 116 GLU A N 1
ATOM 911 C CA . GLU A 1 116 ? 3.159 -7.016 12.867 1.00 85.81 116 GLU A CA 1
ATOM 912 C C . GLU A 1 116 ? 3.522 -8.017 11.762 1.00 85.81 116 GLU A C 1
ATOM 914 O O . GLU A 1 116 ? 4.002 -7.635 10.690 1.00 85.81 116 GLU A O 1
ATOM 919 N N . ARG A 1 117 ? 3.211 -9.308 11.948 1.00 85.69 117 ARG A N 1
ATOM 920 C CA . ARG A 1 117 ? 3.415 -10.331 10.909 1.00 85.69 117 ARG A CA 1
ATOM 921 C C . ARG A 1 117 ? 2.628 -10.019 9.636 1.00 85.69 117 ARG A C 1
ATOM 923 O O . ARG A 1 117 ? 3.161 -10.198 8.538 1.00 85.69 117 ARG A O 1
ATOM 930 N N . ALA A 1 118 ? 1.383 -9.560 9.754 1.00 83.62 118 ALA A N 1
ATOM 931 C CA . ALA A 1 118 ? 0.555 -9.193 8.606 1.00 83.62 118 ALA A CA 1
ATOM 932 C C . ALA A 1 118 ? 1.127 -7.981 7.851 1.00 83.62 118 ALA A C 1
ATOM 934 O O . ALA A 1 118 ? 1.225 -8.012 6.619 1.00 83.62 118 ALA A O 1
ATOM 935 N N . ALA A 1 119 ? 1.571 -6.949 8.574 1.00 79.69 119 ALA A N 1
ATOM 936 C CA . ALA A 1 119 ? 2.249 -5.791 8.001 1.00 79.69 119 ALA A CA 1
ATOM 937 C C . ALA A 1 119 ? 3.540 -6.213 7.287 1.00 79.69 119 ALA A C 1
ATOM 939 O O . ALA A 1 119 ? 3.719 -5.920 6.103 1.00 79.69 119 ALA A O 1
ATOM 940 N N . ASN A 1 120 ? 4.385 -7.001 7.953 1.00 81.06 120 ASN A N 1
ATOM 941 C CA . ASN A 1 120 ? 5.625 -7.512 7.382 1.00 81.06 120 ASN A CA 1
ATOM 942 C C . ASN A 1 120 ? 5.368 -8.336 6.117 1.00 81.06 120 ASN A C 1
ATOM 944 O O . ASN A 1 120 ? 6.026 -8.109 5.110 1.00 81.06 120 ASN A O 1
ATOM 948 N N . ARG A 1 121 ? 4.368 -9.224 6.080 1.00 80.25 121 ARG A N 1
ATOM 949 C CA . ARG A 1 121 ? 4.011 -9.953 4.844 1.00 80.25 121 ARG A CA 1
ATOM 950 C C . ARG A 1 121 ? 3.623 -9.015 3.698 1.00 80.25 121 ARG A C 1
ATOM 952 O O . ARG A 1 121 ? 4.009 -9.265 2.555 1.00 80.25 121 ARG A O 1
ATOM 959 N N . ARG A 1 122 ? 2.880 -7.944 3.992 1.00 73.69 122 ARG A N 1
ATOM 960 C CA . ARG A 1 122 ? 2.432 -6.961 2.994 1.00 73.69 122 ARG A CA 1
ATOM 961 C C . ARG A 1 122 ? 3.584 -6.122 2.439 1.00 73.69 122 ARG A C 1
ATOM 963 O O . ARG A 1 122 ? 3.592 -5.834 1.243 1.00 73.69 122 ARG A O 1
ATOM 970 N N . TYR A 1 123 ? 4.544 -5.737 3.279 1.00 65.19 123 TYR A N 1
ATOM 971 C CA . TYR A 1 123 ? 5.644 -4.853 2.883 1.00 65.19 123 TYR A CA 1
ATOM 972 C C . TYR A 1 123 ? 6.902 -5.600 2.417 1.00 65.19 123 TYR A C 1
ATOM 974 O O . TYR A 1 123 ? 7.555 -5.136 1.490 1.00 65.19 123 TYR A O 1
ATOM 982 N N . LYS A 1 124 ? 7.194 -6.794 2.946 1.00 59.94 124 LYS A N 1
ATOM 983 C CA . LYS A 1 124 ? 8.379 -7.602 2.592 1.00 59.94 124 LYS A CA 1
ATOM 984 C C . LYS A 1 124 ? 8.345 -8.133 1.151 1.00 59.94 124 LYS A C 1
ATOM 986 O O . LYS A 1 124 ? 9.389 -8.446 0.596 1.00 59.94 124 LYS A O 1
ATOM 991 N N . ARG A 1 125 ? 7.159 -8.220 0.530 1.00 50.91 125 ARG A N 1
ATOM 992 C CA . ARG A 1 125 ? 6.985 -8.642 -0.877 1.00 50.91 125 ARG A CA 1
ATOM 993 C C . ARG A 1 125 ? 6.987 -7.504 -1.892 1.00 50.91 125 ARG A C 1
ATOM 995 O O . ARG A 1 125 ? 7.033 -7.780 -3.088 1.00 50.91 125 ARG A O 1
ATOM 1002 N N . LYS A 1 126 ? 6.948 -6.240 -1.463 1.00 54.22 126 LYS A N 1
ATOM 1003 C CA . LYS A 1 126 ? 7.289 -5.156 -2.384 1.00 54.22 126 LYS A CA 1
ATOM 1004 C C . LYS A 1 126 ? 8.799 -5.192 -2.506 1.00 54.22 126 LYS A C 1
ATOM 1006 O O . LYS A 1 126 ? 9.479 -4.629 -1.656 1.00 54.22 126 LYS A O 1
ATOM 1011 N N . ALA A 1 127 ? 9.303 -5.915 -3.507 1.00 51.03 127 ALA A N 1
ATOM 1012 C CA . ALA A 1 127 ? 10.700 -5.819 -3.891 1.00 51.03 127 ALA A CA 1
ATOM 1013 C C . ALA A 1 127 ? 11.030 -4.326 -3.946 1.00 51.03 127 ALA A C 1
ATOM 1015 O O . ALA A 1 127 ? 10.426 -3.585 -4.728 1.00 51.03 127 ALA A O 1
ATOM 1016 N N . LEU A 1 128 ? 11.896 -3.865 -3.038 1.00 58.62 128 LEU A N 1
ATOM 1017 C CA . LEU A 1 128 ? 12.521 -2.566 -3.203 1.00 58.62 128 LEU A CA 1
ATOM 1018 C C . LEU A 1 128 ? 13.149 -2.650 -4.584 1.00 58.62 128 LEU A C 1
ATOM 1020 O O . LEU A 1 128 ? 13.969 -3.534 -4.830 1.00 58.62 128 LEU A O 1
ATOM 1024 N N . ILE A 1 129 ? 12.644 -1.838 -5.509 1.00 61.66 129 ILE A N 1
ATOM 1025 C CA . ILE A 1 129 ? 13.154 -1.811 -6.870 1.00 61.66 129 ILE A CA 1
ATOM 1026 C C . ILE A 1 129 ? 14.660 -1.598 -6.725 1.00 61.66 129 ILE A C 1
ATOM 1028 O O . ILE A 1 129 ? 15.063 -0.582 -6.160 1.00 61.66 129 ILE A O 1
ATOM 1032 N N . ALA A 1 130 ? 15.454 -2.582 -7.154 1.00 69.62 130 ALA A N 1
ATOM 1033 C CA . ALA A 1 130 ? 16.897 -2.544 -6.974 1.00 69.62 130 ALA A CA 1
ATOM 1034 C C . ALA A 1 130 ? 17.443 -1.233 -7.549 1.00 69.62 130 ALA A C 1
ATOM 1036 O O . ALA A 1 130 ? 17.016 -0.798 -8.629 1.00 69.62 130 ALA A O 1
ATOM 1037 N N . ASP A 1 131 ? 18.334 -0.588 -6.798 1.00 79.75 131 ASP A N 1
ATOM 1038 C CA . ASP A 1 131 ? 19.007 0.619 -7.264 1.00 79.75 131 ASP A CA 1
ATOM 1039 C C . ASP A 1 131 ? 19.806 0.313 -8.535 1.00 79.75 131 ASP A C 1
ATOM 1041 O O . ASP A 1 131 ? 20.297 -0.801 -8.731 1.00 79.75 131 ASP A O 1
ATOM 1045 N N . LEU A 1 132 ? 19.884 1.309 -9.412 1.00 88.69 132 LEU A N 1
ATOM 1046 C CA . LEU A 1 132 ? 20.567 1.186 -10.694 1.00 88.69 132 LEU A CA 1
ATOM 1047 C C . LEU A 1 132 ? 22.059 1.467 -10.509 1.00 88.69 132 LEU A C 1
ATOM 1049 O O . LEU A 1 132 ? 22.452 2.250 -9.638 1.00 88.69 132 LEU A O 1
ATOM 1053 N N . LYS A 1 133 ? 22.890 0.832 -11.327 1.00 90.94 133 LYS A N 1
ATOM 1054 C CA . LYS A 1 133 ? 24.344 0.982 -11.302 1.00 90.94 133 LYS A CA 1
ATOM 1055 C C . LYS A 1 133 ? 24.808 1.988 -12.351 1.00 90.94 133 LYS A C 1
ATOM 1057 O O . LYS A 1 133 ? 24.076 2.375 -13.257 1.00 90.94 133 LYS A O 1
ATOM 1062 N N . LEU A 1 134 ? 26.045 2.450 -12.187 1.00 91.31 134 LEU A N 1
ATOM 1063 C CA . LEU A 1 134 ? 26.695 3.315 -13.164 1.00 91.31 134 LEU A CA 1
ATOM 1064 C C . LEU A 1 134 ? 26.824 2.552 -14.489 1.00 91.31 134 LEU A C 1
ATOM 1066 O O . LEU A 1 134 ? 27.275 1.409 -14.477 1.00 91.31 134 LEU A O 1
ATOM 1070 N N . GLY A 1 135 ? 26.439 3.174 -15.600 1.00 89.62 135 GLY A N 1
ATOM 1071 C CA . GLY A 1 135 ? 26.483 2.551 -16.921 1.00 89.62 135 GLY A CA 1
ATOM 1072 C C . GLY A 1 135 ? 25.251 1.725 -17.306 1.00 89.62 135 GLY A C 1
ATOM 1073 O O . GLY A 1 135 ? 25.162 1.353 -18.473 1.00 89.62 135 GLY A O 1
ATOM 1074 N N . ASP A 1 136 ? 24.297 1.487 -16.396 1.00 91.94 136 ASP A N 1
ATOM 1075 C CA . ASP A 1 136 ? 23.034 0.820 -16.740 1.00 91.94 136 ASP A CA 1
ATOM 1076 C C . ASP A 1 136 ? 22.241 1.658 -17.756 1.00 91.94 136 ASP A C 1
ATOM 1078 O O . ASP A 1 136 ? 22.197 2.893 -17.672 1.00 91.94 136 ASP A O 1
ATOM 1082 N N . TYR A 1 137 ? 21.568 0.975 -18.682 1.00 92.69 137 TYR A N 1
ATOM 1083 C CA . TYR A 1 137 ? 20.683 1.605 -19.653 1.00 92.69 137 TYR A CA 1
ATOM 1084 C C . TYR A 1 137 ? 19.265 1.711 -19.107 1.00 92.69 137 TYR A C 1
ATOM 1086 O O . TYR A 1 137 ? 18.731 0.797 -18.470 1.00 92.69 137 TYR A O 1
ATOM 1094 N N . VAL A 1 138 ? 18.635 2.855 -19.350 1.00 92.12 138 VAL A N 1
ATOM 1095 C CA . VAL A 1 138 ? 17.312 3.173 -18.832 1.00 92.12 138 VAL A CA 1
ATOM 1096 C C . VAL A 1 138 ? 16.465 3.938 -19.839 1.00 92.12 138 VAL A C 1
ATOM 1098 O O . VAL A 1 138 ? 16.967 4.674 -20.683 1.00 92.12 138 VAL A O 1
ATOM 1101 N N . ARG A 1 139 ? 15.147 3.823 -19.690 1.00 90.00 139 ARG A N 1
ATOM 1102 C CA . ARG A 1 139 ? 14.164 4.725 -20.299 1.00 90.00 139 ARG A CA 1
ATOM 1103 C C . ARG A 1 139 ? 13.549 5.614 -19.230 1.00 90.00 139 ARG A C 1
ATOM 1105 O O . ARG A 1 139 ? 13.350 5.191 -18.088 1.00 90.00 139 ARG A O 1
ATOM 1112 N N . ARG A 1 140 ? 13.226 6.851 -19.591 1.00 87.69 140 ARG A N 1
ATOM 1113 C CA . ARG A 1 140 ? 12.686 7.863 -18.675 1.00 87.69 140 ARG A CA 1
ATOM 1114 C C . ARG A 1 140 ? 11.163 7.876 -18.722 1.00 87.69 140 ARG A C 1
ATOM 1116 O O . ARG A 1 140 ? 10.584 7.713 -19.785 1.00 87.69 140 ARG A O 1
ATOM 1123 N N . ARG A 1 141 ? 10.486 8.099 -17.597 1.00 84.12 141 ARG A N 1
ATOM 1124 C CA . ARG A 1 141 ? 9.019 8.222 -17.556 1.00 84.12 141 ARG A CA 1
ATOM 1125 C C . ARG A 1 141 ? 8.543 9.482 -18.307 1.00 84.12 141 ARG A C 1
ATOM 1127 O O . ARG A 1 141 ? 9.096 10.558 -18.090 1.00 84.12 141 ARG A O 1
ATOM 1134 N N . LYS A 1 142 ? 7.540 9.358 -19.188 1.00 75.38 142 LYS A N 1
ATOM 1135 C CA . LYS A 1 142 ? 7.043 10.463 -20.049 1.00 75.38 142 LYS A CA 1
ATOM 1136 C C . LYS A 1 142 ? 6.259 11.537 -19.280 1.00 75.38 142 LYS A C 1
ATOM 1138 O O . LYS A 1 142 ? 6.234 12.695 -19.676 1.00 75.38 142 LYS A O 1
ATOM 1143 N N . ASP A 1 143 ? 5.646 11.177 -18.158 1.00 66.31 143 ASP A N 1
ATOM 1144 C CA . ASP A 1 143 ? 4.781 12.057 -17.355 1.00 66.31 143 ASP A CA 1
ATOM 1145 C C . ASP A 1 143 ? 5.516 13.181 -16.602 1.00 66.31 143 ASP A C 1
ATOM 1147 O O . ASP A 1 143 ? 4.878 14.006 -15.950 1.00 66.31 143 ASP A O 1
ATOM 1151 N N . LEU A 1 144 ? 6.846 13.219 -16.683 1.00 60.78 144 LEU A N 1
ATOM 1152 C CA . LEU A 1 144 ? 7.663 14.280 -16.105 1.00 60.78 144 LEU A CA 1
ATOM 1153 C C . LEU A 1 144 ? 7.560 15.610 -16.871 1.00 60.78 144 LEU A C 1
ATOM 1155 O O . LEU A 1 144 ? 7.853 16.645 -16.280 1.00 60.78 144 LEU A O 1
ATOM 1159 N N . GLU A 1 145 ? 7.151 15.601 -18.146 1.00 57.25 145 GLU A N 1
ATOM 1160 C CA . GLU A 1 145 ? 7.151 16.798 -19.010 1.00 57.25 145 GLU A CA 1
ATOM 1161 C C . GLU A 1 145 ? 5.760 17.398 -19.285 1.00 57.25 145 GLU A C 1
ATOM 1163 O O . GLU A 1 145 ? 5.681 18.557 -19.685 1.00 57.25 145 GLU A O 1
ATOM 1168 N N . GLY A 1 146 ? 4.658 16.691 -19.009 1.00 51.94 146 GLY A N 1
ATOM 1169 C CA . GLY A 1 146 ? 3.310 17.265 -19.120 1.00 51.94 146 GLY A CA 1
ATOM 1170 C C . GLY A 1 146 ? 2.225 16.311 -19.623 1.00 51.94 146 GLY A C 1
ATOM 1171 O O . GLY A 1 146 ? 2.510 15.291 -20.237 1.00 51.94 146 GLY A O 1
ATOM 1172 N N . GLN A 1 147 ? 0.983 16.672 -19.273 1.00 49.00 147 GLN A N 1
ATOM 1173 C CA . GLN A 1 147 ? -0.324 16.030 -19.506 1.00 49.00 147 GLN A CA 1
ATOM 1174 C C . GLN A 1 147 ? -0.320 14.612 -20.108 1.00 49.00 147 GLN A C 1
ATOM 1176 O O . GLN A 1 147 ? -0.363 14.412 -21.318 1.00 49.00 147 GLN A O 1
ATOM 1181 N N . LEU A 1 148 ? -0.420 13.614 -19.224 1.00 53.88 148 LEU A N 1
ATOM 1182 C CA . LEU A 1 148 ? -0.908 12.282 -19.581 1.00 53.88 148 LEU A CA 1
ATOM 1183 C C . LEU A 1 148 ? -2.293 12.406 -20.229 1.00 53.88 148 LEU A C 1
ATOM 1185 O O . LEU A 1 148 ? -3.253 12.827 -19.577 1.00 53.88 148 LEU A O 1
ATOM 1189 N N . THR A 1 149 ? -2.418 11.988 -21.486 1.00 53.28 149 THR A N 1
ATOM 1190 C CA . THR A 1 149 ? -3.729 11.789 -22.099 1.00 53.28 149 THR A CA 1
ATOM 1191 C C . THR A 1 149 ? -4.427 10.644 -21.364 1.00 53.28 149 THR A C 1
ATOM 1193 O O . THR A 1 149 ? -3.938 9.513 -21.276 1.00 53.28 149 THR A O 1
ATOM 1196 N N . LYS A 1 150 ? -5.563 10.955 -20.736 1.00 46.59 150 LYS A N 1
ATOM 1197 C CA . LYS A 1 150 ? -6.366 9.988 -19.981 1.00 46.59 150 LYS A CA 1
ATOM 1198 C C . LYS A 1 150 ? -6.818 8.887 -20.953 1.00 46.59 150 LYS A C 1
ATOM 1200 O O . LYS A 1 150 ? -7.664 9.142 -21.798 1.00 46.59 150 LYS A O 1
ATOM 1205 N N . GLY A 1 151 ? -6.234 7.690 -20.850 1.00 51.28 151 GLY A N 1
ATOM 1206 C CA . GLY A 1 151 ? -6.542 6.553 -21.732 1.00 51.28 151 GLY A CA 1
ATOM 1207 C C . GLY A 1 151 ? -5.399 6.064 -22.631 1.00 51.28 151 GLY A C 1
ATOM 1208 O O . GLY A 1 151 ? -5.607 5.106 -23.372 1.00 51.28 151 GLY A O 1
ATOM 1209 N N . ALA A 1 152 ? -4.195 6.643 -22.559 1.00 50.94 152 ALA A N 1
ATOM 1210 C CA . ALA A 1 152 ? -3.040 6.107 -23.281 1.00 50.94 152 ALA A CA 1
ATOM 1211 C C . ALA A 1 152 ? -2.691 4.683 -22.797 1.00 50.94 152 ALA A C 1
ATOM 1213 O O . ALA A 1 152 ? -2.143 4.495 -21.712 1.00 50.94 152 ALA A O 1
ATOM 1214 N N . LYS A 1 153 ? -2.999 3.672 -23.620 1.00 48.50 153 LYS A N 1
ATOM 1215 C CA . LYS A 1 153 ? -2.570 2.272 -23.426 1.00 48.50 153 LYS A CA 1
ATOM 1216 C C . LYS A 1 153 ? -1.082 2.051 -23.763 1.00 48.50 153 LYS A C 1
ATOM 1218 O O . LYS A 1 153 ? -0.558 0.971 -23.510 1.00 48.50 153 LYS A O 1
ATOM 1223 N N . VAL A 1 154 ? -0.399 3.060 -24.312 1.00 46.88 154 VAL A N 1
ATOM 1224 C CA . VAL A 1 154 ? 0.966 2.980 -24.856 1.00 46.88 154 VAL A CA 1
ATOM 1225 C C . VAL A 1 154 ? 1.961 3.801 -24.029 1.00 46.88 154 VAL A C 1
ATOM 1227 O O . VAL A 1 154 ? 1.898 5.025 -23.980 1.00 46.88 154 VAL A O 1
ATOM 1230 N N . GLY A 1 155 ? 2.893 3.079 -23.399 1.00 55.78 155 GLY A N 1
ATOM 1231 C CA . GLY A 1 155 ? 4.219 3.532 -22.969 1.00 55.78 155 GLY A CA 1
ATOM 1232 C C . GLY A 1 155 ? 4.285 4.656 -21.933 1.00 55.78 155 GLY A C 1
ATOM 1233 O O . GLY A 1 155 ? 4.483 5.814 -22.283 1.00 55.78 155 GLY A O 1
ATOM 1234 N N . TYR A 1 156 ? 4.301 4.308 -20.640 1.00 69.31 156 TYR A N 1
ATOM 1235 C CA . TYR A 1 156 ? 4.657 5.239 -19.551 1.00 69.31 156 TYR A CA 1
ATOM 1236 C C . TYR A 1 156 ? 6.102 5.781 -19.640 1.00 69.31 156 TYR A C 1
ATOM 1238 O O . TYR A 1 156 ? 6.457 6.680 -18.879 1.00 69.31 156 TYR A O 1
ATOM 1246 N N . TYR A 1 157 ? 6.932 5.256 -20.548 1.00 81.12 157 TYR A N 1
ATOM 1247 C CA . TYR A 1 157 ? 8.363 5.545 -20.681 1.00 81.12 157 TYR A CA 1
ATOM 1248 C C . TYR A 1 157 ? 8.734 6.008 -22.099 1.00 81.12 157 TYR A C 1
ATOM 1250 O O . TYR A 1 157 ? 8.034 5.687 -23.058 1.00 81.12 157 TYR A O 1
ATOM 1258 N N . SER A 1 158 ? 9.813 6.787 -22.217 1.00 83.69 158 SER A N 1
ATOM 1259 C CA . SER A 1 158 ? 10.380 7.323 -23.458 1.00 83.69 158 SER A CA 1
ATOM 1260 C C . SER A 1 158 ? 10.840 6.209 -24.394 1.00 83.69 158 SER A C 1
ATOM 1262 O O . SER A 1 158 ? 11.164 5.108 -23.952 1.00 83.69 158 SER A O 1
ATOM 1264 N N . GLU A 1 159 ? 10.872 6.502 -25.691 1.00 82.06 159 GLU A N 1
ATOM 1265 C CA . GLU A 1 159 ? 11.523 5.635 -26.683 1.00 82.06 159 GLU A CA 1
ATOM 1266 C C . GLU A 1 159 ? 13.043 5.797 -26.632 1.00 82.06 159 GLU A C 1
ATOM 1268 O O . GLU A 1 159 ? 13.760 4.804 -26.701 1.00 82.06 159 GLU A O 1
ATOM 1273 N N . GLU A 1 160 ? 13.499 7.030 -26.391 1.00 86.44 160 GLU A N 1
ATOM 1274 C CA . GLU A 1 160 ? 14.902 7.384 -26.183 1.00 86.44 160 GLU A CA 1
ATOM 1275 C C . GLU A 1 160 ? 15.525 6.561 -25.051 1.00 86.44 160 GLU A C 1
ATOM 1277 O O . GLU A 1 160 ? 14.950 6.430 -23.954 1.00 86.44 160 GLU A O 1
ATOM 1282 N N . ILE A 1 161 ? 16.719 6.042 -25.336 1.00 89.69 161 ILE A N 1
ATOM 1283 C CA . ILE A 1 161 ? 17.531 5.260 -24.416 1.00 89.69 161 ILE A CA 1
ATOM 1284 C C . ILE A 1 161 ? 18.593 6.161 -23.797 1.00 89.69 161 ILE A C 1
ATOM 1286 O O . ILE A 1 161 ? 19.296 6.912 -24.470 1.00 89.69 161 ILE A O 1
ATOM 1290 N N . TYR A 1 162 ? 18.724 6.046 -22.483 1.00 91.94 162 TYR A N 1
ATOM 1291 C CA . TYR A 1 162 ? 19.674 6.803 -21.695 1.00 91.94 162 TYR A CA 1
ATOM 1292 C C . TYR A 1 162 ? 20.621 5.868 -20.958 1.00 91.94 162 TYR A C 1
ATOM 1294 O O . TYR A 1 162 ? 20.229 4.782 -20.540 1.00 91.94 162 TYR A O 1
ATOM 1302 N N . GLN A 1 163 ? 21.846 6.318 -20.725 1.00 93.94 163 GLN A N 1
ATOM 1303 C CA . GLN A 1 163 ? 22.809 5.654 -19.862 1.00 93.94 163 GLN A CA 1
ATOM 1304 C C . GLN A 1 163 ? 22.972 6.427 -18.551 1.00 93.94 163 GLN A C 1
ATOM 1306 O O . GLN A 1 163 ? 22.987 7.662 -18.532 1.00 93.94 163 GLN A O 1
ATOM 1311 N N . ILE A 1 164 ? 23.102 5.715 -17.432 1.00 93.00 164 ILE A N 1
ATOM 1312 C CA . ILE A 1 164 ? 23.372 6.343 -16.136 1.00 93.00 164 ILE A CA 1
ATOM 1313 C C . ILE A 1 164 ? 24.822 6.804 -16.076 1.00 93.00 164 ILE A C 1
ATOM 1315 O O . ILE A 1 164 ? 25.744 5.995 -15.988 1.00 93.00 164 ILE A O 1
ATOM 1319 N N . GLU A 1 165 ? 25.006 8.119 -16.038 1.00 92.56 165 GLU A N 1
ATOM 1320 C CA . GLU A 1 165 ? 26.329 8.736 -15.978 1.00 92.56 165 GLU A CA 1
ATOM 1321 C C . GLU A 1 165 ? 26.800 8.967 -14.542 1.00 92.56 165 GLU A C 1
ATOM 1323 O O . GLU A 1 165 ? 27.978 8.814 -14.235 1.00 92.56 165 GLU A O 1
ATOM 1328 N N . ARG A 1 166 ? 25.892 9.350 -13.636 1.00 91.81 166 ARG A N 1
ATOM 1329 C CA . ARG A 1 166 ? 26.253 9.679 -12.251 1.00 91.81 166 ARG A CA 1
ATOM 1330 C C . ARG A 1 166 ? 25.149 9.309 -11.277 1.00 91.81 166 ARG A C 1
ATOM 1332 O O . ARG A 1 166 ? 23.972 9.555 -11.536 1.00 91.81 166 ARG A O 1
ATOM 1339 N N . ILE A 1 167 ? 25.552 8.798 -10.115 1.00 92.94 167 ILE A N 1
ATOM 1340 C CA . ILE A 1 167 ? 24.663 8.456 -9.003 1.00 92.94 167 ILE A CA 1
ATOM 1341 C C . ILE A 1 167 ? 24.932 9.403 -7.833 1.00 92.94 167 ILE A C 1
ATOM 1343 O O . ILE A 1 167 ? 26.039 9.468 -7.305 1.00 92.94 167 ILE A O 1
ATOM 1347 N N . VAL A 1 168 ? 23.896 10.114 -7.401 1.00 90.06 168 VAL A N 1
ATOM 1348 C CA . VAL A 1 168 ? 23.898 10.995 -6.232 1.00 90.06 168 VAL A CA 1
ATOM 1349 C C . VAL A 1 168 ? 23.163 10.285 -5.099 1.00 90.06 168 VAL A C 1
ATOM 1351 O O . VAL A 1 168 ? 21.933 10.189 -5.098 1.00 90.06 168 VAL A O 1
ATOM 1354 N N . LYS A 1 169 ? 23.914 9.765 -4.125 1.00 87.31 169 LYS A N 1
ATOM 1355 C CA . LYS A 1 169 ? 23.336 9.105 -2.946 1.00 87.31 169 LYS A CA 1
ATOM 1356 C C . LYS A 1 169 ? 22.630 10.122 -2.048 1.00 87.31 169 LYS A C 1
ATOM 1358 O O . LYS A 1 169 ? 23.068 11.264 -1.906 1.00 87.31 169 LYS A O 1
ATOM 1363 N N . GLY A 1 170 ? 21.527 9.703 -1.434 1.00 81.12 170 GLY A N 1
ATOM 1364 C CA . GLY A 1 170 ? 20.824 10.531 -0.464 1.00 81.12 170 GLY A CA 1
ATOM 1365 C C . GLY A 1 170 ? 21.652 10.770 0.806 1.00 81.12 170 GLY A C 1
ATOM 1366 O O . GLY A 1 170 ? 22.419 9.911 1.224 1.00 81.12 170 GLY A O 1
ATOM 1367 N N . LYS A 1 171 ? 21.464 11.928 1.456 1.00 77.94 171 LYS A N 1
ATOM 1368 C CA . LYS A 1 171 ? 22.120 12.279 2.732 1.00 77.94 171 LYS A CA 1
ATOM 1369 C C . LYS A 1 171 ? 21.800 11.316 3.886 1.00 77.94 171 LYS A C 1
ATOM 1371 O O . LYS A 1 171 ? 22.574 11.224 4.827 1.00 77.94 171 LYS A O 1
ATOM 1376 N N . PHE A 1 172 ? 20.656 10.632 3.831 1.00 72.56 172 PHE A N 1
ATOM 1377 C CA . PHE A 1 172 ? 20.189 9.706 4.864 1.00 72.56 172 PHE A CA 1
ATOM 1378 C C . PHE A 1 172 ? 20.036 8.301 4.281 1.00 72.56 172 PHE A C 1
ATOM 1380 O O . PHE A 1 172 ? 19.623 8.171 3.130 1.00 72.56 172 PHE A O 1
ATOM 1387 N N . ALA A 1 173 ? 20.267 7.264 5.092 1.00 70.81 173 ALA A N 1
ATOM 1388 C CA . ALA A 1 173 ? 20.190 5.860 4.668 1.00 70.81 173 ALA A CA 1
ATOM 1389 C C . ALA A 1 173 ? 18.840 5.472 4.027 1.00 70.81 173 ALA A C 1
ATOM 1391 O O . ALA A 1 173 ? 18.797 4.652 3.118 1.00 70.81 173 ALA A O 1
ATOM 1392 N N . ASN A 1 174 ? 17.742 6.109 4.449 1.00 72.62 174 ASN A N 1
ATOM 1393 C CA . ASN A 1 174 ? 16.389 5.836 3.947 1.00 72.62 174 ASN A CA 1
ATOM 1394 C C . ASN A 1 174 ? 15.986 6.701 2.739 1.00 72.62 174 ASN A C 1
ATOM 1396 O O . ASN A 1 174 ? 14.832 6.661 2.306 1.00 72.62 174 ASN A O 1
ATOM 1400 N N . MET A 1 175 ? 16.888 7.541 2.224 1.00 73.69 175 MET A N 1
ATOM 1401 C CA . MET A 1 175 ? 16.598 8.424 1.099 1.00 73.69 175 MET A CA 1
ATOM 1402 C C . MET A 1 175 ? 17.105 7.804 -0.205 1.00 73.69 175 MET A C 1
ATOM 1404 O O . MET A 1 175 ? 18.279 7.472 -0.326 1.00 73.69 175 MET A O 1
ATOM 1408 N N . SER A 1 176 ? 16.214 7.674 -1.191 1.00 76.25 176 SER A N 1
ATOM 1409 C CA . SER A 1 176 ? 16.536 7.073 -2.489 1.00 76.25 176 SER A CA 1
ATOM 1410 C C . SER A 1 176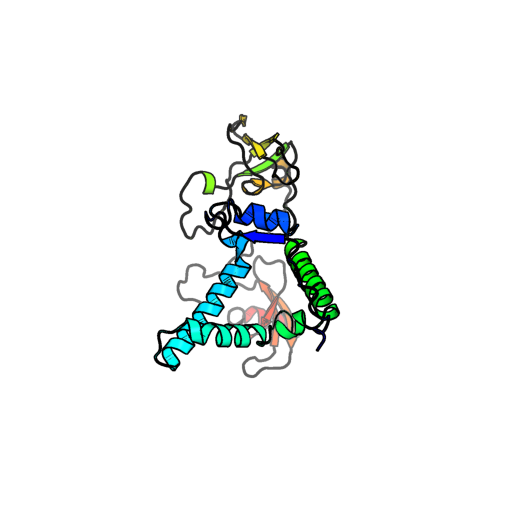 ? 17.636 7.838 -3.227 1.00 76.25 176 SER A C 1
ATOM 1412 O O . SER A 1 176 ? 17.608 9.073 -3.259 1.00 76.25 176 SER A O 1
ATOM 1414 N N . SER A 1 177 ? 18.526 7.104 -3.893 1.00 88.62 177 SER A N 1
ATOM 1415 C CA . SER A 1 177 ? 19.526 7.663 -4.805 1.00 88.62 177 SER A CA 1
ATOM 1416 C C . SER A 1 177 ? 18.867 8.418 -5.969 1.00 88.62 177 SER A C 1
ATOM 1418 O O . SER A 1 177 ? 17.768 8.076 -6.420 1.00 88.62 177 SER A O 1
ATOM 1420 N N . SER A 1 178 ? 19.535 9.473 -6.433 1.00 90.94 178 SER A N 1
ATOM 1421 C CA . SER A 1 178 ? 19.173 10.232 -7.635 1.00 90.94 178 SER A CA 1
ATOM 1422 C C . SER A 1 178 ? 20.211 10.008 -8.734 1.00 90.94 178 SER A C 1
ATOM 1424 O O . SER A 1 178 ? 21.367 9.719 -8.437 1.00 90.94 178 SER A O 1
ATOM 1426 N N . TYR A 1 179 ? 19.811 10.146 -9.993 1.00 93.38 179 TYR A N 1
ATOM 1427 C CA . TYR A 1 179 ? 20.595 9.730 -11.155 1.00 93.38 179 TYR A CA 1
ATOM 1428 C C . TYR A 1 179 ? 20.674 10.859 -12.189 1.00 93.38 179 TYR A C 1
ATOM 1430 O O . TYR A 1 179 ? 19.676 11.536 -12.441 1.00 93.38 179 TYR A O 1
ATOM 1438 N N . THR A 1 180 ? 21.848 11.053 -12.787 1.00 93.00 180 THR A N 1
ATOM 1439 C CA . THR A 1 180 ? 22.050 11.878 -13.989 1.00 93.00 180 THR A CA 1
ATOM 1440 C C . THR A 1 180 ? 22.118 10.957 -15.206 1.00 93.00 180 THR A C 1
ATOM 1442 O O . THR A 1 180 ? 22.731 9.889 -15.137 1.00 93.00 180 THR A O 1
ATOM 1445 N N . LEU A 1 181 ? 21.468 11.364 -16.295 1.00 92.50 181 LEU A N 1
ATOM 1446 C CA . LEU A 1 181 ? 21.329 10.570 -17.514 1.00 92.50 181 LEU A CA 1
ATOM 1447 C C . LEU A 1 181 ? 22.126 11.190 -18.660 1.00 92.50 181 LEU A C 1
ATOM 1449 O O . LEU A 1 181 ? 22.071 12.405 -18.851 1.00 92.50 181 LEU A O 1
ATOM 1453 N N . ARG A 1 182 ? 22.772 10.344 -19.457 1.00 92.06 182 ARG A N 1
ATOM 1454 C CA . ARG A 1 182 ? 23.342 10.680 -20.760 1.00 92.06 182 ARG A CA 1
ATOM 1455 C C . ARG A 1 182 ? 22.481 10.060 -21.854 1.00 92.06 182 ARG A C 1
ATOM 1457 O O . ARG A 1 182 ? 22.135 8.889 -21.765 1.00 92.06 182 ARG A O 1
ATOM 1464 N N . ASP A 1 183 ? 22.090 10.855 -22.836 1.00 89.81 183 ASP A N 1
ATOM 1465 C CA . ASP A 1 183 ? 21.374 10.397 -24.028 1.00 89.81 183 ASP A CA 1
ATOM 1466 C C . ASP A 1 183 ? 22.335 9.592 -24.914 1.00 89.81 183 ASP A C 1
ATOM 1468 O O . ASP A 1 183 ? 23.413 10.093 -25.233 1.00 89.81 183 ASP A O 1
ATOM 1472 N N . VAL A 1 184 ? 21.987 8.348 -25.256 1.00 87.44 184 VAL A N 1
ATOM 1473 C CA . VAL A 1 184 ? 22.874 7.462 -26.032 1.00 87.44 184 VAL A CA 1
ATOM 1474 C C . VAL A 1 184 ? 22.976 7.913 -27.490 1.00 87.44 184 VAL A C 1
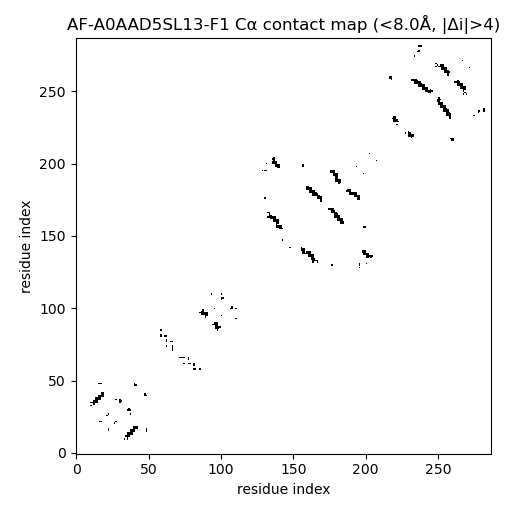ATOM 1476 O O . VAL A 1 184 ? 24.050 7.813 -28.076 1.00 87.44 184 VAL A O 1
ATOM 1479 N N . ASP A 1 185 ? 21.897 8.455 -28.055 1.00 84.50 185 ASP A N 1
ATOM 1480 C CA . ASP A 1 185 ? 21.837 8.825 -29.471 1.00 84.50 185 ASP A CA 1
ATOM 1481 C C . ASP A 1 185 ? 22.454 10.206 -29.717 1.00 84.50 185 ASP A C 1
ATOM 1483 O O . ASP A 1 185 ? 23.103 10.445 -30.734 1.00 84.50 185 ASP A O 1
ATOM 1487 N N . LYS A 1 186 ? 22.251 11.136 -28.774 1.00 84.81 186 LYS A N 1
ATOM 1488 C CA . LYS A 1 186 ? 22.715 12.530 -28.896 1.00 84.81 186 LYS A CA 1
ATOM 1489 C C . LYS A 1 186 ? 24.044 12.799 -28.182 1.00 84.81 186 LYS A C 1
ATOM 1491 O O . LYS A 1 186 ? 24.542 13.914 -28.287 1.00 84.81 186 LYS A O 1
ATOM 1496 N N . ASP A 1 187 ? 24.563 11.839 -27.410 1.00 83.25 187 ASP A N 1
ATOM 1497 C CA . ASP A 1 187 ? 25.726 11.972 -26.505 1.00 83.25 187 ASP A CA 1
ATOM 1498 C C . ASP A 1 187 ? 25.680 13.248 -25.638 1.00 83.25 187 ASP A C 1
ATOM 1500 O O . ASP A 1 187 ? 26.684 13.895 -25.346 1.00 83.25 187 ASP A O 1
ATOM 1504 N N . THR A 1 188 ? 24.473 13.647 -25.220 1.00 87.56 188 THR A N 1
ATOM 1505 C CA . THR A 1 188 ? 24.263 14.834 -24.379 1.00 87.56 188 THR A CA 1
ATOM 1506 C C . THR A 1 188 ? 23.845 14.441 -22.973 1.00 87.56 188 THR A C 1
ATOM 1508 O O . THR A 1 188 ? 22.997 13.573 -22.757 1.00 87.56 188 THR A O 1
ATOM 1511 N N . VAL A 1 189 ? 24.421 15.122 -21.985 1.00 86.31 189 VAL A N 1
ATOM 1512 C CA . VAL A 1 189 ? 24.078 14.928 -20.575 1.00 86.31 189 VAL A CA 1
ATOM 1513 C C . VAL A 1 189 ? 22.849 15.753 -20.223 1.00 86.31 189 VAL A C 1
ATOM 1515 O O . VAL A 1 189 ? 22.813 16.970 -20.418 1.00 86.31 189 VAL A O 1
ATOM 1518 N N . LYS A 1 190 ? 21.833 15.107 -19.650 1.00 84.69 190 LYS A N 1
ATOM 1519 C CA . LYS A 1 190 ? 20.650 15.798 -19.139 1.00 84.69 190 LYS A CA 1
ATOM 1520 C C . LYS A 1 190 ? 20.980 16.431 -17.780 1.00 84.69 190 LYS A C 1
ATOM 1522 O O . LYS A 1 190 ? 21.390 15.719 -16.865 1.00 84.69 190 LYS A O 1
ATOM 1527 N N . PRO A 1 191 ? 20.738 17.740 -17.588 1.00 81.31 191 PRO A N 1
ATOM 1528 C CA . PRO A 1 191 ? 21.104 18.439 -16.351 1.00 81.31 191 PRO A CA 1
ATOM 1529 C C . PRO A 1 191 ? 20.227 18.060 -15.144 1.00 81.31 191 PRO A C 1
ATOM 1531 O O . PRO A 1 191 ? 20.597 18.311 -13.997 1.00 81.31 191 PRO A O 1
ATOM 1534 N N . SER A 1 192 ? 19.057 17.463 -15.378 1.00 86.00 192 SER A N 1
ATOM 1535 C CA . SER A 1 192 ? 18.094 17.103 -14.335 1.00 86.00 192 SER A CA 1
ATOM 1536 C C . SER A 1 192 ? 18.491 15.842 -13.558 1.00 86.00 192 SER A C 1
ATOM 1538 O O . SER A 1 192 ? 19.084 14.909 -14.098 1.00 86.00 192 SER A O 1
ATOM 1540 N N . LEU A 1 193 ? 18.103 15.798 -12.279 1.00 89.81 193 LEU A N 1
ATOM 1541 C CA . LEU A 1 193 ? 18.238 14.618 -11.424 1.00 89.81 193 LEU A CA 1
ATOM 1542 C C . LEU A 1 193 ? 16.945 13.803 -11.428 1.00 89.81 193 LEU A C 1
ATOM 1544 O O . LEU A 1 193 ? 15.876 14.316 -11.097 1.00 89.81 193 LEU A O 1
ATOM 1548 N N . TYR A 1 194 ? 17.065 12.516 -11.731 1.00 89.31 194 TYR A N 1
ATOM 1549 C CA . TYR A 1 194 ? 15.947 11.577 -11.797 1.00 89.31 194 TYR A CA 1
ATOM 1550 C C . TYR A 1 194 ? 15.955 10.636 -10.597 1.00 89.31 194 TYR A C 1
ATOM 1552 O O . TYR A 1 194 ? 17.018 10.246 -10.115 1.00 89.31 194 TYR A O 1
ATOM 1560 N N . ARG A 1 195 ? 14.781 10.248 -10.088 1.00 88.38 195 ARG A N 1
ATOM 1561 C CA . ARG A 1 195 ? 14.683 9.247 -9.014 1.00 88.38 195 ARG A CA 1
ATOM 1562 C C . ARG A 1 195 ? 14.530 7.856 -9.612 1.00 88.38 195 ARG A C 1
ATOM 1564 O O . ARG A 1 195 ? 14.039 7.698 -10.724 1.00 88.38 195 ARG A O 1
ATOM 1571 N N . ARG A 1 196 ? 14.827 6.817 -8.825 1.00 86.19 196 ARG A N 1
ATOM 1572 C CA . ARG A 1 196 ? 14.698 5.414 -9.267 1.00 86.19 196 ARG A CA 1
ATOM 1573 C C . ARG A 1 196 ? 13.333 5.071 -9.884 1.00 86.19 196 ARG A C 1
ATOM 1575 O O . ARG A 1 196 ? 13.274 4.297 -10.832 1.00 86.19 196 ARG A O 1
ATOM 1582 N N . ARG A 1 197 ? 12.248 5.640 -9.346 1.00 83.25 197 ARG A N 1
ATOM 1583 C CA . ARG A 1 197 ? 10.857 5.413 -9.795 1.00 83.25 197 ARG A CA 1
ATOM 1584 C C . ARG A 1 197 ? 10.531 6.035 -11.160 1.00 83.25 197 ARG A C 1
ATOM 1586 O O . ARG A 1 197 ? 9.516 5.689 -11.756 1.00 83.25 197 ARG A O 1
ATOM 1593 N N . ASP A 1 198 ? 11.353 6.984 -11.593 1.00 86.06 198 ASP A N 1
ATOM 1594 C CA . ASP A 1 198 ? 11.174 7.729 -12.834 1.00 86.06 198 ASP A CA 1
ATOM 1595 C C . ASP A 1 198 ?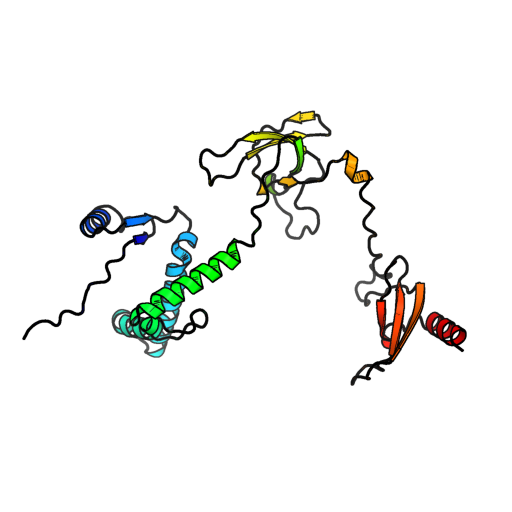 11.899 7.035 -14.005 1.00 86.06 198 ASP A C 1
ATOM 1597 O O . ASP A 1 198 ? 11.794 7.470 -15.148 1.00 86.06 198 ASP A O 1
ATOM 1601 N N . LEU A 1 199 ? 12.635 5.953 -13.719 1.00 89.19 199 LEU A N 1
ATOM 1602 C CA . LEU A 1 199 ? 13.494 5.241 -14.658 1.00 89.19 199 LEU A CA 1
ATOM 1603 C C . LEU A 1 199 ? 13.073 3.775 -14.776 1.00 89.19 199 LEU A C 1
ATOM 1605 O O . LEU A 1 199 ? 12.839 3.094 -13.772 1.00 89.19 199 LEU A O 1
ATOM 1609 N N . LEU A 1 200 ? 13.021 3.275 -16.003 1.00 88.62 200 LEU A N 1
ATOM 1610 C CA . LEU A 1 200 ? 12.875 1.859 -16.315 1.00 88.62 200 LEU A CA 1
ATOM 1611 C C . LEU A 1 200 ? 14.233 1.324 -16.749 1.00 88.62 200 LEU A C 1
ATOM 1613 O O . LEU A 1 200 ? 14.761 1.801 -17.743 1.00 88.62 200 LEU A O 1
ATOM 1617 N N . GLY A 1 201 ? 14.780 0.350 -16.021 1.00 88.19 201 GLY A N 1
ATOM 1618 C CA . GLY A 1 201 ? 15.984 -0.356 -16.463 1.00 88.19 201 GLY A CA 1
ATOM 1619 C C . GLY A 1 201 ? 15.670 -1.187 -17.698 1.00 88.19 201 GLY A C 1
ATOM 1620 O O . GLY A 1 201 ? 14.663 -1.898 -17.706 1.00 88.19 201 GLY A O 1
ATOM 1621 N N . ILE A 1 202 ? 16.510 -1.076 -18.718 1.00 87.38 202 ILE A N 1
ATOM 1622 C CA . ILE A 1 202 ? 16.439 -1.894 -19.924 1.00 87.38 202 ILE A CA 1
ATOM 1623 C C . ILE A 1 202 ? 17.728 -2.719 -20.051 1.00 87.38 202 ILE A C 1
ATOM 1625 O O . ILE A 1 202 ? 18.761 -2.313 -19.512 1.00 87.38 202 ILE A O 1
ATOM 1629 N N . PRO A 1 203 ? 17.681 -3.880 -20.725 1.00 84.81 203 PRO A N 1
ATOM 1630 C CA . PRO A 1 203 ? 18.890 -4.593 -21.127 1.00 84.81 203 PRO A CA 1
ATOM 1631 C C . PRO A 1 203 ? 19.800 -3.712 -21.989 1.00 84.81 203 PRO A C 1
ATOM 1633 O O . PRO A 1 203 ? 19.355 -2.689 -22.516 1.00 84.81 203 PRO A O 1
ATOM 1636 N N . ASP A 1 204 ? 21.061 -4.119 -22.152 1.00 83.12 204 ASP A N 1
ATOM 1637 C CA . ASP A 1 204 ? 21.979 -3.425 -23.056 1.00 83.12 204 ASP A CA 1
ATOM 1638 C C . ASP A 1 204 ? 21.343 -3.326 -24.460 1.00 83.12 204 ASP A C 1
ATOM 1640 O O . ASP A 1 204 ? 20.923 -4.353 -25.005 1.00 83.12 204 ASP A O 1
ATOM 1644 N N . PRO A 1 205 ? 21.252 -2.120 -25.055 1.00 79.50 205 PRO A N 1
ATOM 1645 C CA . PRO A 1 205 ? 20.760 -1.918 -26.413 1.00 79.50 205 PRO A CA 1
ATOM 1646 C C . PRO A 1 205 ? 21.379 -2.874 -27.435 1.00 79.50 205 PRO A C 1
ATOM 1648 O O . PRO A 1 205 ? 20.675 -3.382 -28.298 1.00 79.50 205 PRO A O 1
ATOM 1651 N N . ARG A 1 206 ? 22.670 -3.197 -27.291 1.00 76.25 206 ARG A N 1
ATOM 1652 C CA . ARG A 1 206 ? 23.406 -4.117 -28.179 1.00 76.25 206 ARG A CA 1
ATOM 1653 C C . ARG A 1 206 ? 22.994 -5.579 -28.017 1.00 76.25 206 ARG A C 1
ATOM 1655 O O . ARG A 1 206 ? 23.288 -6.415 -28.869 1.00 76.25 206 ARG A O 1
ATOM 1662 N N . GLU A 1 207 ? 22.380 -5.913 -26.889 1.00 73.69 207 GLU A N 1
ATOM 1663 C CA . GLU A 1 207 ? 21.843 -7.240 -26.608 1.00 73.69 207 GLU A CA 1
ATOM 1664 C C . GLU A 1 207 ? 20.353 -7.339 -26.930 1.00 73.69 207 GLU A C 1
ATOM 1666 O O . GLU A 1 207 ? 19.847 -8.455 -27.024 1.00 73.69 207 GLU A O 1
ATOM 1671 N N . MET A 1 208 ? 19.655 -6.217 -27.153 1.00 66.12 208 MET A N 1
ATOM 1672 C CA . MET A 1 208 ? 18.235 -6.233 -27.518 1.00 66.12 208 MET A CA 1
ATOM 1673 C C . MET A 1 208 ? 17.995 -6.975 -28.835 1.00 66.12 208 MET A C 1
ATOM 1675 O O . MET A 1 208 ? 17.061 -7.766 -28.899 1.00 66.12 208 MET A O 1
ATOM 1679 N N . ASP A 1 209 ? 18.889 -6.827 -29.818 1.00 68.06 209 ASP A N 1
ATOM 1680 C CA . ASP A 1 209 ? 18.820 -7.543 -31.105 1.00 68.06 209 ASP A CA 1
ATOM 1681 C C . ASP A 1 209 ? 18.972 -9.068 -30.960 1.00 68.06 209 ASP A C 1
ATOM 1683 O O . ASP A 1 209 ? 18.614 -9.832 -31.854 1.00 68.06 209 ASP A O 1
ATOM 1687 N N . LYS A 1 210 ? 19.519 -9.536 -29.831 1.00 68.00 210 LYS A N 1
ATOM 1688 C CA . LYS A 1 210 ? 19.693 -10.966 -29.526 1.00 68.00 210 LYS A CA 1
ATOM 1689 C C . LYS A 1 210 ? 18.519 -11.545 -28.748 1.00 68.00 210 LYS A C 1
ATOM 1691 O O . LYS A 1 210 ? 18.460 -12.762 -28.556 1.00 68.00 210 LYS A O 1
ATOM 1696 N N . ILE A 1 211 ? 17.612 -10.702 -28.255 1.00 63.28 211 ILE A N 1
ATOM 1697 C CA . ILE A 1 211 ? 16.414 -11.169 -27.570 1.00 63.28 211 ILE A CA 1
ATOM 1698 C C . ILE A 1 211 ? 15.491 -11.718 -28.655 1.00 63.28 211 ILE A C 1
ATOM 1700 O O . ILE A 1 211 ? 15.140 -10.978 -29.572 1.00 63.28 211 ILE A O 1
ATOM 1704 N N . PRO A 1 212 ? 15.104 -13.005 -28.590 1.00 62.81 212 PRO A N 1
ATOM 1705 C CA . PRO A 1 212 ? 14.204 -13.562 -29.584 1.00 62.81 212 PRO A CA 1
ATOM 1706 C C . PRO A 1 212 ? 12.929 -12.725 -29.590 1.00 62.81 212 PRO A C 1
ATOM 1708 O O . PRO A 1 212 ? 12.343 -12.506 -28.523 1.00 62.81 212 PRO A O 1
ATOM 1711 N N . GLU A 1 213 ? 12.519 -12.260 -30.773 1.00 61.84 213 GLU A N 1
ATOM 1712 C CA . GLU A 1 213 ? 11.252 -11.557 -30.926 1.00 61.84 213 GLU A CA 1
ATOM 1713 C C . GLU A 1 213 ? 10.170 -12.365 -30.219 1.00 61.84 213 GLU A C 1
ATOM 1715 O O . GLU A 1 213 ? 9.991 -13.571 -30.445 1.00 61.84 213 GLU A O 1
ATOM 1720 N N . GLN A 1 214 ? 9.484 -11.704 -29.288 1.00 59.59 214 GLN A N 1
ATOM 1721 C CA . GLN A 1 214 ? 8.339 -12.312 -28.652 1.00 59.59 214 GLN A CA 1
ATOM 1722 C C . GLN A 1 214 ? 7.364 -12.637 -29.776 1.00 59.59 214 GLN A C 1
ATOM 1724 O O . GLN A 1 214 ? 6.887 -11.724 -30.439 1.00 59.59 214 GLN A O 1
ATOM 1729 N N . ILE A 1 215 ? 7.088 -13.927 -29.987 1.00 59.62 215 ILE A N 1
ATOM 1730 C CA . ILE A 1 215 ? 6.090 -14.373 -30.959 1.00 59.62 215 ILE A CA 1
ATOM 1731 C C . ILE A 1 215 ? 4.781 -13.692 -30.563 1.00 59.62 215 ILE A C 1
ATOM 1733 O O . ILE A 1 215 ? 4.140 -14.080 -29.577 1.00 59.62 215 ILE A O 1
ATOM 1737 N N . VAL A 1 216 ? 4.443 -12.617 -31.274 1.00 58.84 216 VAL A N 1
ATOM 1738 C CA . VAL A 1 216 ? 3.200 -11.890 -31.068 1.00 58.84 216 VAL A CA 1
ATOM 1739 C C . VAL A 1 216 ? 2.108 -12.867 -31.449 1.00 58.84 216 VAL A C 1
ATOM 1741 O O . VAL A 1 216 ? 2.148 -13.485 -32.511 1.00 58.84 216 VAL A O 1
ATOM 1744 N N . ARG A 1 217 ? 1.171 -13.076 -30.528 1.00 59.84 217 ARG A N 1
ATOM 1745 C CA . ARG A 1 217 ? 0.002 -13.901 -30.811 1.00 59.84 217 ARG A CA 1
ATOM 1746 C C . ARG A 1 217 ? -0.756 -13.199 -31.935 1.00 59.84 217 ARG A C 1
ATOM 1748 O O . ARG A 1 217 ? -1.117 -12.043 -31.712 1.00 59.84 217 ARG A O 1
ATOM 1755 N N . PRO A 1 218 ? -0.970 -13.833 -33.099 1.00 64.31 218 PRO A N 1
ATOM 1756 C CA . PRO A 1 218 ? -1.830 -13.239 -34.105 1.00 64.31 218 PRO A CA 1
ATOM 1757 C C . PRO A 1 218 ? -3.195 -12.966 -33.471 1.00 64.31 218 PRO A C 1
ATOM 1759 O O . PRO A 1 218 ? -3.699 -13.778 -32.680 1.00 64.31 218 PRO A O 1
ATOM 1762 N N . GLY A 1 219 ? -3.710 -11.769 -33.737 1.00 63.44 219 GLY A N 1
ATOM 1763 C CA . GLY A 1 219 ? -5.027 -11.343 -33.292 1.00 63.44 219 GLY A CA 1
ATOM 1764 C C . GLY A 1 219 ? -6.144 -12.141 -33.967 1.00 63.44 219 GLY A C 1
ATOM 1765 O O . GLY A 1 219 ? -5.862 -13.030 -34.778 1.00 63.44 219 GLY A O 1
ATOM 1766 N N . PRO A 1 220 ? -7.408 -11.900 -33.589 1.00 72.50 220 PRO A N 1
ATOM 1767 C CA . PRO A 1 220 ? -8.536 -12.488 -34.298 1.00 72.50 220 PRO A CA 1
ATOM 1768 C C . PRO A 1 220 ? -8.555 -12.038 -35.768 1.00 72.50 220 PRO A C 1
ATOM 1770 O O . PRO A 1 220 ? -8.002 -11.005 -36.129 1.00 72.50 220 PRO A O 1
ATOM 1773 N N . VAL A 1 221 ? -9.173 -12.827 -36.640 1.00 71.75 221 VAL A N 1
ATOM 1774 C CA . VAL A 1 221 ? -9.212 -12.566 -38.089 1.00 71.75 221 VAL A CA 1
ATOM 1775 C C . VAL A 1 221 ? -10.137 -11.388 -38.424 1.00 71.75 221 VAL A C 1
ATOM 1777 O O . VAL A 1 221 ? -9.931 -10.700 -39.419 1.00 71.75 221 VAL A O 1
ATOM 1780 N N . ASN A 1 222 ? -11.123 -11.111 -37.570 1.00 71.44 222 ASN A N 1
ATOM 1781 C CA . ASN A 1 222 ? -12.148 -10.084 -37.746 1.00 71.44 222 ASN A CA 1
ATOM 1782 C C . ASN A 1 222 ? -11.976 -8.881 -36.793 1.00 71.44 222 ASN A C 1
ATOM 1784 O O . ASN A 1 222 ? -12.943 -8.400 -36.209 1.00 71.44 222 ASN A O 1
ATOM 1788 N N . GLU A 1 223 ? -10.751 -8.362 -36.637 1.00 56.88 223 GLU A N 1
ATOM 1789 C CA . GLU A 1 223 ? -10.470 -7.206 -35.757 1.00 56.88 223 GLU A CA 1
ATOM 1790 C C . GLU A 1 223 ? -11.293 -5.939 -36.081 1.00 56.88 223 GLU A C 1
ATOM 1792 O O . GLU A 1 223 ? -11.581 -5.159 -35.172 1.00 56.88 223 GLU A O 1
ATOM 1797 N N . ASP A 1 224 ? -11.713 -5.749 -37.338 1.00 59.16 224 ASP A N 1
ATOM 1798 C CA . ASP A 1 224 ? -12.468 -4.569 -37.797 1.00 59.16 224 ASP A CA 1
ATOM 1799 C C . ASP A 1 224 ? -14.001 -4.708 -37.670 1.00 59.16 224 ASP A C 1
ATOM 1801 O O . ASP A 1 224 ? -14.747 -3.753 -37.920 1.00 59.16 224 ASP A O 1
ATOM 1805 N N . ALA A 1 225 ? -14.505 -5.878 -37.269 1.00 60.53 225 ALA A N 1
ATOM 1806 C CA . ALA A 1 225 ? -15.935 -6.126 -37.150 1.00 60.53 225 ALA A CA 1
ATOM 1807 C C . ALA A 1 225 ? -16.465 -5.626 -35.795 1.00 60.53 225 ALA A C 1
ATOM 1809 O O . ALA A 1 225 ? -16.433 -6.315 -34.780 1.00 60.53 225 ALA A O 1
ATOM 1810 N N . VAL A 1 226 ? -16.997 -4.400 -35.784 1.00 57.72 226 VAL A N 1
ATOM 1811 C CA . VAL A 1 226 ? -17.464 -3.671 -34.582 1.00 57.72 226 VAL A CA 1
ATOM 1812 C C . VAL A 1 226 ? -18.499 -4.442 -33.732 1.00 57.72 226 VAL A C 1
ATOM 1814 O O . VAL A 1 226 ? -18.683 -4.107 -32.563 1.00 57.72 226 VAL A O 1
ATOM 1817 N N . ASN A 1 227 ? -19.153 -5.474 -34.280 1.00 60.84 227 ASN A N 1
ATOM 1818 C CA . ASN A 1 227 ? -20.205 -6.255 -33.616 1.00 60.84 227 ASN A CA 1
ATOM 1819 C C . ASN A 1 227 ? -20.062 -7.786 -33.750 1.00 60.84 227 ASN A C 1
ATOM 1821 O O . ASN A 1 227 ? -21.012 -8.494 -33.420 1.00 60.84 227 ASN A O 1
ATOM 1825 N N . GLU A 1 228 ? -18.933 -8.310 -34.230 1.00 67.19 228 GLU A N 1
ATOM 1826 C CA . GLU A 1 228 ? -18.748 -9.764 -34.365 1.00 67.19 228 GLU A CA 1
ATOM 1827 C C . GLU A 1 228 ? -17.915 -10.326 -33.209 1.00 67.19 228 GLU A C 1
ATOM 1829 O O . GLU A 1 228 ? -17.057 -9.647 -32.639 1.00 67.19 228 GLU A O 1
ATOM 1834 N N . GLU A 1 229 ? -18.197 -11.571 -32.822 1.00 67.50 229 GLU A N 1
ATOM 1835 C CA . GLU A 1 229 ? -17.353 -12.270 -31.855 1.00 67.50 229 GLU A CA 1
ATOM 1836 C C . GLU A 1 229 ? -15.977 -12.538 -32.485 1.00 67.50 229 GLU A C 1
ATOM 1838 O O . GLU A 1 229 ? -15.905 -12.852 -33.671 1.00 67.50 229 GLU A O 1
ATOM 1843 N N . PRO A 1 230 ? -14.873 -12.396 -31.731 1.00 68.56 230 PRO A N 1
ATOM 1844 C CA . PRO A 1 230 ? -13.535 -12.580 -32.276 1.00 68.56 230 PRO A CA 1
ATOM 1845 C C . PRO A 1 230 ? -13.340 -14.024 -32.748 1.00 68.56 230 PRO A C 1
ATOM 1847 O O . PRO A 1 230 ? -13.504 -14.964 -31.970 1.00 68.56 230 PRO A O 1
ATOM 1850 N N . GLU A 1 231 ? -12.951 -14.190 -34.008 1.00 74.62 231 GLU A N 1
ATOM 1851 C CA . GLU A 1 231 ? -12.718 -15.491 -34.632 1.00 74.62 231 GLU A CA 1
ATOM 1852 C C . GLU A 1 231 ? -11.222 -15.743 -34.850 1.00 74.62 231 GLU A C 1
ATOM 1854 O O . GLU A 1 231 ? -10.464 -14.835 -35.191 1.00 74.62 231 GLU A O 1
ATOM 1859 N N . TRP A 1 232 ? -10.777 -16.991 -34.682 1.00 81.19 232 TRP A N 1
ATOM 1860 C CA . TRP A 1 232 ? -9.389 -17.399 -34.921 1.00 81.19 232 TRP A CA 1
ATOM 1861 C C . TRP A 1 232 ? -9.322 -18.537 -35.937 1.00 81.19 232 TRP A C 1
ATOM 1863 O O . TRP A 1 232 ? -10.045 -19.523 -35.823 1.00 81.19 232 TRP A O 1
ATOM 1873 N N . GLU A 1 233 ? -8.401 -18.432 -36.895 1.00 82.44 233 GLU A N 1
ATOM 1874 C CA . GLU A 1 233 ? -8.192 -19.456 -37.922 1.00 82.44 233 GLU A CA 1
ATOM 1875 C C . GLU A 1 233 ? -7.409 -20.650 -37.351 1.00 82.44 233 GLU A C 1
ATOM 1877 O O . GLU A 1 233 ? -6.294 -20.505 -36.826 1.00 82.44 233 GLU A O 1
ATOM 1882 N N . VAL A 1 234 ? -7.991 -21.845 -37.447 1.00 85.06 234 VAL A N 1
ATOM 1883 C CA . VAL A 1 234 ? -7.337 -23.101 -37.069 1.00 85.06 234 VAL A CA 1
ATOM 1884 C C . VAL A 1 234 ? -6.481 -23.592 -38.232 1.00 85.06 234 VAL A C 1
ATOM 1886 O O . VAL A 1 234 ? -6.942 -23.686 -39.360 1.00 85.06 234 VAL A O 1
ATOM 1889 N N . GLU A 1 235 ? -5.222 -23.909 -37.948 1.00 87.31 235 GLU A N 1
ATOM 1890 C CA . GLU A 1 235 ? -4.262 -24.446 -38.916 1.00 87.31 235 GLU A CA 1
ATOM 1891 C C . GLU A 1 235 ? -4.325 -25.974 -38.983 1.00 87.31 235 GLU A C 1
ATOM 1893 O O . GLU A 1 235 ? -4.214 -26.547 -40.059 1.00 87.31 235 GLU A O 1
ATOM 1898 N N . ASN A 1 236 ? -4.438 -26.652 -37.834 1.00 87.94 236 ASN A N 1
ATOM 1899 C CA . ASN A 1 236 ? -4.425 -28.117 -37.788 1.00 87.94 236 ASN A CA 1
ATOM 1900 C C . ASN A 1 236 ? -5.067 -28.667 -36.502 1.00 87.94 236 ASN A C 1
ATOM 1902 O O . ASN A 1 236 ? -4.923 -28.079 -35.424 1.00 87.94 236 ASN A O 1
ATOM 1906 N N . ILE A 1 237 ? -5.706 -29.834 -36.592 1.00 89.06 237 ILE A N 1
ATOM 1907 C CA . ILE A 1 237 ? -6.238 -30.610 -35.471 1.00 89.06 237 ILE A CA 1
ATOM 1908 C C . ILE A 1 237 ? -5.348 -31.833 -35.223 1.00 89.06 237 ILE A C 1
ATOM 1910 O O . ILE A 1 237 ? -5.164 -32.690 -36.073 1.00 89.06 237 ILE A O 1
ATOM 1914 N N . VAL A 1 238 ? -4.791 -31.927 -34.015 1.00 89.75 238 VAL A N 1
ATOM 1915 C CA . VAL A 1 238 ? -3.755 -32.918 -33.659 1.00 89.75 238 VAL A CA 1
ATOM 1916 C C . VAL A 1 238 ? -4.283 -33.993 -32.701 1.00 89.75 238 VAL A C 1
ATOM 1918 O O . VAL A 1 238 ? -3.573 -34.929 -32.342 1.00 89.75 238 VAL A O 1
ATOM 1921 N N . GLY A 1 239 ? -5.514 -33.865 -32.209 1.00 89.12 239 GLY A N 1
ATOM 1922 C CA . GLY A 1 239 ? -6.059 -34.844 -31.276 1.00 89.12 239 GLY A CA 1
ATOM 1923 C C . GLY A 1 239 ? -7.509 -34.602 -30.899 1.00 89.12 239 GLY A C 1
ATOM 1924 O O . GLY A 1 239 ? -8.030 -33.503 -31.057 1.00 89.12 239 GLY A O 1
ATOM 1925 N N . LYS A 1 240 ? -8.133 -35.628 -30.321 1.00 91.69 240 LYS A N 1
ATOM 1926 C CA . LYS A 1 240 ? -9.516 -35.615 -29.832 1.00 91.69 240 LYS A CA 1
ATOM 1927 C C . LYS A 1 240 ? -9.562 -36.142 -28.404 1.00 91.69 240 LYS A C 1
ATOM 1929 O O . LYS A 1 240 ? -8.821 -37.056 -28.044 1.00 91.69 240 LYS A O 1
ATOM 1934 N N . ARG A 1 241 ? -10.430 -35.568 -27.573 1.00 90.44 241 ARG A N 1
ATOM 1935 C CA . ARG A 1 241 ? -10.759 -36.097 -26.244 1.00 90.44 241 ARG A CA 1
ATOM 1936 C C . ARG A 1 241 ? -12.258 -36.021 -25.996 1.00 90.44 241 ARG A C 1
ATOM 1938 O O . ARG A 1 241 ? -12.924 -35.107 -26.478 1.00 90.44 241 ARG A O 1
ATOM 1945 N N . ILE A 1 242 ? -12.755 -36.954 -25.192 1.00 89.25 242 ILE A N 1
ATOM 1946 C CA . ILE A 1 242 ? -14.161 -37.034 -24.797 1.00 89.25 242 ILE A CA 1
ATOM 1947 C C . ILE A 1 242 ? -14.221 -36.934 -23.271 1.00 89.25 242 ILE A C 1
ATOM 1949 O O . ILE A 1 242 ? -13.697 -37.785 -22.554 1.00 89.25 242 ILE A O 1
ATOM 1953 N N . GLY A 1 243 ? -14.792 -35.840 -22.779 1.00 83.94 243 GLY A N 1
ATOM 1954 C CA . GLY A 1 243 ? -15.054 -35.583 -21.368 1.00 83.94 243 GLY A CA 1
ATOM 1955 C C . GLY A 1 243 ? -16.508 -35.856 -20.991 1.00 83.94 243 GLY A C 1
ATOM 1956 O O . GLY A 1 243 ? -17.327 -36.256 -21.815 1.00 83.94 243 GLY A O 1
ATOM 1957 N N . LYS A 1 244 ? -16.848 -35.613 -19.720 1.00 81.31 244 LYS A N 1
ATOM 1958 C CA . LYS A 1 244 ? -18.243 -35.682 -19.269 1.00 81.31 244 LYS A CA 1
ATOM 1959 C C . LYS A 1 244 ? -19.045 -34.544 -19.917 1.00 81.31 244 LYS A C 1
ATOM 1961 O O . LYS A 1 244 ? -18.617 -33.391 -19.793 1.00 81.31 244 LYS A O 1
ATOM 1966 N N . PRO A 1 245 ? -20.187 -34.831 -20.563 1.00 79.69 245 PRO A N 1
ATOM 1967 C CA . PRO A 1 245 ? -21.044 -33.787 -21.101 1.00 79.69 245 PRO A CA 1
ATOM 1968 C C . PRO A 1 245 ? -21.585 -32.918 -19.962 1.00 79.69 245 PRO A C 1
ATOM 1970 O O . PRO A 1 245 ? -21.787 -33.377 -18.835 1.00 79.69 245 PRO A O 1
ATOM 1973 N N . THR A 1 246 ? -21.815 -31.644 -20.257 1.00 76.06 246 THR A N 1
ATOM 1974 C CA . THR A 1 246 ? -22.495 -30.712 -19.344 1.00 76.06 246 THR A CA 1
ATOM 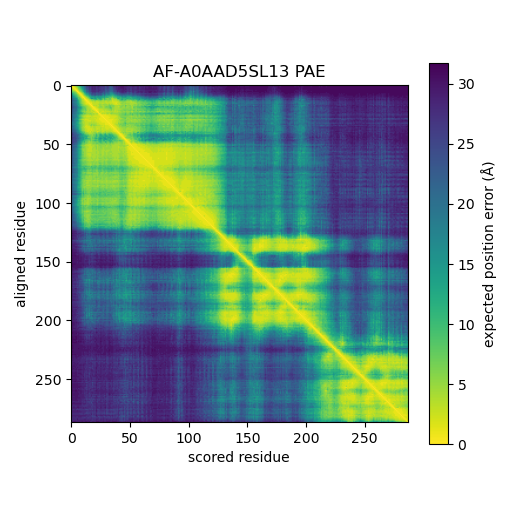1975 C C . THR A 1 246 ? -23.815 -30.288 -19.969 1.00 76.06 246 THR A C 1
ATOM 1977 O O . THR A 1 246 ? -24.029 -30.520 -21.155 1.00 76.06 246 THR A O 1
ATOM 1980 N N . ARG A 1 247 ? -24.699 -29.640 -19.197 1.00 75.19 247 ARG A N 1
ATOM 1981 C CA . ARG A 1 247 ? -26.043 -29.236 -19.655 1.00 75.19 247 ARG A CA 1
ATOM 1982 C C . ARG A 1 247 ? -26.053 -28.523 -21.023 1.00 75.19 247 ARG A C 1
ATOM 1984 O O . ARG A 1 247 ? -27.040 -28.653 -21.732 1.00 75.19 247 ARG A O 1
ATOM 1991 N N . ASN A 1 248 ? -24.965 -27.834 -21.393 1.00 72.31 248 ASN A N 1
ATOM 1992 C CA . ASN A 1 248 ? -24.855 -27.043 -22.623 1.00 72.31 248 ASN A CA 1
ATOM 1993 C C . ASN A 1 248 ? -23.646 -27.411 -23.517 1.00 72.31 248 ASN A C 1
ATOM 1995 O O . ASN A 1 248 ? -23.313 -26.627 -24.399 1.00 72.31 248 ASN A O 1
ATOM 1999 N N . ARG A 1 249 ? -22.929 -28.525 -23.277 1.00 75.56 249 ARG A N 1
ATOM 2000 C CA . ARG A 1 249 ? -21.766 -28.932 -24.105 1.00 75.56 249 ARG A CA 1
ATOM 2001 C C . ARG A 1 249 ? -21.667 -30.447 -24.244 1.00 75.56 249 ARG A C 1
ATOM 2003 O O . ARG A 1 249 ? -21.766 -31.158 -23.240 1.00 75.56 249 ARG A O 1
ATOM 2010 N N . SER A 1 250 ? -21.370 -30.910 -25.456 1.00 76.69 250 SER A N 1
ATOM 2011 C CA . SER A 1 250 ? -21.248 -32.319 -25.867 1.00 76.69 250 SER A CA 1
ATOM 2012 C C . SER A 1 250 ? -20.153 -33.101 -25.130 1.00 76.69 250 SER A C 1
ATOM 2014 O O . SER A 1 250 ? -20.175 -34.329 -25.099 1.00 76.69 250 SER A O 1
ATOM 2016 N N . GLY A 1 251 ? -19.194 -32.401 -24.515 1.00 82.38 251 GLY A N 1
ATOM 2017 C CA . GLY A 1 251 ? -18.039 -33.006 -23.850 1.00 82.38 251 GLY A CA 1
ATOM 2018 C C . GLY A 1 251 ? -16.917 -33.400 -24.814 1.00 82.38 251 GLY A C 1
ATOM 2019 O O . GLY A 1 251 ? -15.853 -33.813 -24.353 1.00 82.38 251 GLY A O 1
ATOM 2020 N N . VAL A 1 252 ? -17.105 -33.239 -26.127 1.00 88.94 252 VAL A N 1
ATOM 2021 C CA . VAL A 1 252 ? -16.063 -33.478 -27.131 1.00 88.94 252 VAL A CA 1
ATOM 2022 C C . VAL A 1 252 ? -15.185 -32.235 -27.255 1.00 88.94 252 VAL A C 1
ATOM 2024 O O . VAL A 1 252 ? -15.668 -31.103 -27.291 1.00 88.94 252 VAL A O 1
ATOM 2027 N N . SER A 1 253 ? -13.869 -32.424 -27.281 1.00 90.00 253 SER A N 1
ATOM 2028 C CA . SER A 1 253 ? -12.925 -31.341 -27.559 1.00 90.00 253 SER A CA 1
ATOM 2029 C C . SER A 1 253 ? -11.799 -31.821 -28.459 1.00 90.00 253 SER A C 1
ATOM 2031 O O . SER A 1 253 ? -11.302 -32.940 -28.296 1.00 90.00 253 SER A O 1
ATOM 2033 N N . TYR A 1 254 ? -11.348 -30.941 -29.341 1.00 91.00 254 TYR A N 1
ATOM 2034 C CA . TYR A 1 254 ? -10.238 -31.175 -30.250 1.00 91.00 254 TYR A CA 1
ATOM 2035 C C . TYR A 1 254 ? -9.010 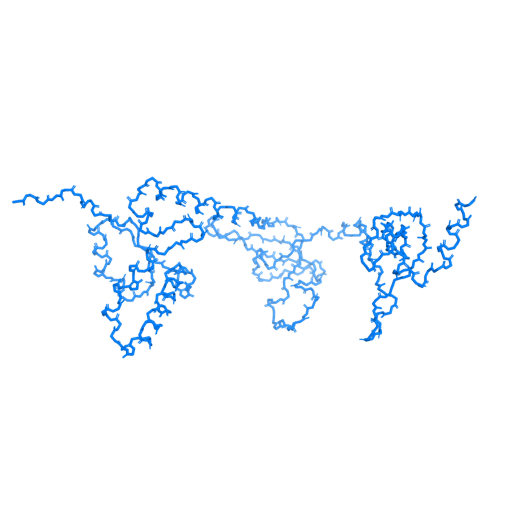-30.380 -29.823 1.00 91.00 254 TYR A C 1
ATOM 2037 O O . TYR A 1 254 ? -9.103 -29.319 -29.201 1.00 91.00 254 TYR A O 1
ATOM 2045 N N . ARG A 1 255 ? -7.833 -30.932 -30.106 1.00 91.38 255 ARG A N 1
ATOM 2046 C CA . ARG A 1 255 ? -6.547 -30.314 -29.814 1.00 91.38 255 ARG A CA 1
ATOM 2047 C C . ARG A 1 255 ? -6.076 -29.558 -31.046 1.00 91.38 255 ARG A C 1
ATOM 2049 O O . ARG A 1 255 ? -5.490 -30.158 -31.941 1.00 91.38 255 ARG A O 1
ATOM 2056 N N . VAL A 1 256 ? -6.321 -28.259 -31.070 1.00 90.69 256 VAL A N 1
ATOM 2057 C CA . VAL A 1 256 ? -6.100 -27.406 -32.235 1.00 90.69 256 VAL A CA 1
ATOM 2058 C C . VAL A 1 256 ? -4.775 -26.653 -32.156 1.00 90.69 256 VAL A C 1
ATOM 2060 O O . VAL A 1 256 ? -4.302 -26.273 -31.076 1.00 90.69 256 VAL A O 1
ATOM 2063 N N . ARG A 1 257 ? -4.170 -26.437 -33.320 1.00 87.56 257 ARG A N 1
ATOM 2064 C CA . ARG A 1 257 ? -3.131 -25.443 -33.572 1.00 87.56 257 ARG A CA 1
ATOM 2065 C C . ARG A 1 257 ? -3.784 -24.295 -34.325 1.00 87.56 257 ARG A C 1
ATOM 2067 O O . ARG A 1 257 ? -4.276 -24.509 -35.423 1.00 87.56 257 ARG A O 1
ATOM 2074 N N . TYR A 1 258 ? -3.781 -23.102 -33.750 1.00 84.44 258 TYR A N 1
ATOM 2075 C CA . TYR A 1 258 ? -4.192 -21.900 -34.471 1.00 84.44 258 TYR A CA 1
ATOM 2076 C C . TYR A 1 258 ? -3.067 -21.414 -35.378 1.00 84.44 258 TYR A C 1
ATOM 2078 O O . TYR A 1 258 ? -1.889 -21.563 -35.040 1.00 84.44 258 TYR A O 1
ATOM 2086 N N . LYS A 1 259 ? -3.425 -20.790 -36.497 1.00 80.25 259 LYS A N 1
ATOM 2087 C CA . LYS A 1 259 ? -2.466 -20.241 -37.454 1.00 80.25 259 LYS A CA 1
ATOM 2088 C C . LYS A 1 259 ? -1.556 -19.222 -36.779 1.00 80.25 259 LYS A C 1
ATOM 2090 O O . LYS A 1 259 ? -2.014 -18.303 -36.106 1.00 80.25 259 LYS A O 1
ATOM 2095 N N . GLY A 1 260 ? -0.246 -19.422 -36.903 1.00 74.81 260 GLY A N 1
ATOM 2096 C CA . GLY A 1 260 ? 0.768 -18.577 -36.259 1.00 74.81 260 GLY A CA 1
ATOM 2097 C C . GLY A 1 260 ? 0.974 -18.836 -34.758 1.00 74.81 260 GLY A C 1
ATOM 2098 O O . GLY A 1 260 ? 1.811 -18.184 -34.131 1.00 74.81 260 GLY A O 1
ATOM 2099 N N . TRP A 1 261 ? 0.290 -19.823 -34.166 1.00 76.12 261 TRP A N 1
ATOM 2100 C CA . TRP A 1 261 ? 0.532 -20.262 -32.792 1.00 76.12 261 TRP A CA 1
ATOM 2101 C C . TRP A 1 261 ? 1.313 -21.579 -32.769 1.00 76.12 261 TRP A C 1
ATOM 2103 O O . TRP A 1 261 ? 0.853 -22.618 -33.226 1.00 76.12 261 TRP A O 1
ATOM 2113 N N . LYS A 1 262 ? 2.485 -21.586 -32.119 1.00 77.25 262 LYS A N 1
ATOM 2114 C CA . LYS A 1 262 ? 3.254 -22.831 -31.901 1.00 77.25 262 LYS A CA 1
ATOM 2115 C C . LYS A 1 262 ? 2.625 -23.754 -30.850 1.00 77.25 262 LYS A C 1
ATOM 2117 O O . LYS A 1 262 ? 2.919 -24.947 -30.809 1.00 77.25 262 LYS A O 1
ATOM 2122 N N . LYS A 1 263 ? 1.808 -23.203 -29.948 1.00 80.38 263 LYS A N 1
ATOM 2123 C CA . LYS A 1 263 ? 1.212 -23.939 -28.828 1.00 80.38 263 LYS A CA 1
ATOM 2124 C C . LYS A 1 263 ? -0.136 -24.538 -29.230 1.00 80.38 263 LYS A C 1
ATOM 2126 O O . LYS A 1 263 ? -0.928 -23.889 -29.897 1.00 80.38 263 LYS A O 1
ATOM 2131 N N . LEU A 1 264 ? -0.389 -25.759 -28.762 1.00 86.44 264 LEU A N 1
ATOM 2132 C CA . LEU A 1 264 ? -1.648 -26.479 -28.956 1.00 86.44 264 LEU A CA 1
ATOM 2133 C C . LEU A 1 264 ? -2.650 -26.162 -27.839 1.00 86.44 264 LEU A C 1
ATOM 2135 O O . LEU A 1 264 ? -2.267 -26.117 -26.663 1.00 86.44 264 LEU A O 1
ATOM 2139 N N . TYR A 1 265 ? -3.922 -26.031 -28.202 1.00 85.25 265 TYR A N 1
ATOM 2140 C CA . TYR A 1 265 ? -5.034 -25.714 -27.303 1.00 85.25 265 TYR A CA 1
ATOM 2141 C C . TYR A 1 265 ? -6.140 -26.757 -27.408 1.00 85.25 265 TYR A C 1
ATOM 2143 O O . TYR A 1 265 ? -6.237 -27.448 -28.411 1.00 85.25 265 TYR A O 1
ATOM 2151 N N . TRP A 1 266 ? -6.933 -26.916 -26.348 1.00 88.38 266 TRP A N 1
ATOM 2152 C CA . TRP A 1 266 ? -8.102 -27.794 -26.366 1.00 88.38 266 TRP A CA 1
ATOM 2153 C C . TRP A 1 266 ? -9.351 -26.947 -26.516 1.00 88.38 266 TRP A C 1
ATOM 2155 O O . TRP A 1 266 ? -9.697 -26.235 -25.575 1.00 88.38 266 TRP A O 1
ATOM 2165 N N . GLU A 1 267 ? -10.026 -27.087 -27.648 1.00 87.69 267 GLU A N 1
ATOM 2166 C CA . GLU A 1 267 ? -11.249 -26.357 -27.952 1.00 87.69 267 GLU A CA 1
ATOM 2167 C C . GLU A 1 267 ? -12.439 -27.308 -28.028 1.00 87.69 267 GLU A C 1
ATOM 2169 O O . GLU A 1 267 ? -12.310 -28.418 -28.556 1.00 87.69 267 GLU A O 1
ATOM 2174 N N . PRO A 1 268 ? -13.585 -26.926 -27.453 1.00 88.62 268 PRO A N 1
ATOM 2175 C CA . PRO A 1 268 ? -14.804 -27.702 -27.575 1.00 88.62 268 PRO A CA 1
ATOM 2176 C C . PRO A 1 268 ? -15.276 -27.699 -29.037 1.00 88.62 268 PRO A C 1
ATOM 2178 O O . PRO A 1 268 ? -15.051 -26.728 -29.757 1.00 88.62 268 PRO A O 1
ATOM 2181 N N . VAL A 1 269 ? -15.912 -28.787 -29.479 1.00 87.44 269 VAL A N 1
ATOM 2182 C CA .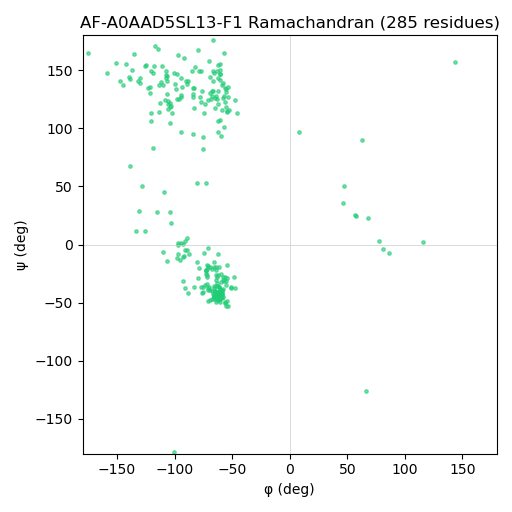 VAL A 1 269 ? -16.371 -28.926 -30.877 1.00 87.44 269 VAL A CA 1
ATOM 2183 C C . VAL A 1 269 ? -17.313 -27.794 -31.291 1.00 87.44 269 VAL A C 1
ATOM 2185 O O . VAL A 1 269 ? -17.284 -27.351 -32.431 1.00 87.44 269 VAL A O 1
ATOM 2188 N N . GLU A 1 270 ? -18.083 -27.262 -30.343 1.00 84.50 270 GLU A N 1
ATOM 2189 C CA . GLU A 1 270 ? -19.012 -26.159 -30.574 1.00 84.50 270 GLU A CA 1
ATOM 2190 C C . GLU A 1 270 ? -18.311 -24.850 -30.983 1.00 84.50 270 GLU A C 1
ATOM 2192 O O . GLU A 1 270 ? -18.940 -24.010 -31.613 1.00 84.50 270 GLU A O 1
ATOM 2197 N N . ASN A 1 271 ? -17.021 -24.682 -30.661 1.00 83.94 271 ASN A N 1
ATOM 2198 C CA . ASN A 1 271 ? -16.225 -23.514 -31.059 1.00 83.94 271 ASN A CA 1
ATOM 2199 C C . ASN A 1 271 ? -15.563 -23.680 -32.439 1.00 83.94 271 ASN A C 1
ATOM 2201 O O . ASN A 1 271 ? -14.956 -22.740 -32.940 1.00 83.94 271 ASN A O 1
ATOM 2205 N N . LEU A 1 272 ? -15.619 -24.875 -33.035 1.00 83.50 272 LEU A N 1
ATOM 2206 C CA . LEU A 1 272 ? -14.927 -25.213 -34.283 1.00 83.50 272 LEU A CA 1
ATOM 2207 C C . LEU A 1 272 ? -15.879 -25.253 -35.481 1.00 83.50 272 LEU A C 1
ATOM 2209 O O . LEU A 1 272 ? -15.622 -25.953 -36.457 1.00 83.50 272 LEU A O 1
ATOM 2213 N N . THR A 1 273 ? -16.965 -24.479 -35.433 1.00 81.25 273 THR A N 1
ATOM 2214 C CA . THR A 1 273 ? -17.971 -24.408 -36.505 1.00 81.25 273 THR A CA 1
ATOM 2215 C C . THR A 1 273 ? -17.371 -24.043 -37.860 1.00 81.25 273 THR A C 1
ATOM 2217 O O . THR A 1 273 ? -17.792 -24.585 -38.877 1.00 81.25 273 THR A O 1
ATOM 2220 N N . ASN A 1 274 ? -16.343 -23.191 -37.873 1.00 80.31 274 ASN A N 1
ATOM 2221 C CA . ASN A 1 274 ? -15.684 -22.723 -39.095 1.00 80.31 274 ASN A CA 1
ATOM 2222 C C . ASN A 1 274 ? -14.517 -23.638 -39.525 1.00 80.31 274 ASN A C 1
ATOM 2224 O O . ASN A 1 274 ? -13.775 -23.310 -40.443 1.00 80.31 274 ASN A O 1
ATOM 2228 N N . SER A 1 275 ? -14.312 -24.772 -38.847 1.00 84.25 275 SER A N 1
ATOM 2229 C CA . SER A 1 275 ? -13.194 -25.701 -39.078 1.00 84.25 275 SER A CA 1
ATOM 2230 C C . SER A 1 275 ? -13.660 -27.153 -39.214 1.00 84.25 275 SER A C 1
ATOM 2232 O O . SER A 1 275 ? -12.917 -28.076 -38.881 1.00 84.25 275 SER A O 1
ATOM 2234 N N . GLN A 1 276 ? -14.888 -27.359 -39.702 1.00 84.50 276 GLN A N 1
ATOM 2235 C CA . GLN A 1 276 ? -15.480 -28.689 -39.857 1.00 84.50 276 GLN A CA 1
ATOM 2236 C C . GLN A 1 276 ? -14.672 -29.578 -40.815 1.00 84.50 276 GLN A C 1
ATOM 2238 O O . GLN A 1 276 ? -14.427 -30.734 -40.496 1.00 84.50 276 GLN A O 1
ATOM 2243 N N . GLU A 1 277 ? -14.156 -29.019 -41.913 1.00 86.19 277 GLU A N 1
ATOM 2244 C CA . GLU A 1 277 ? -13.320 -29.753 -42.877 1.00 86.19 277 GLU A CA 1
ATOM 2245 C C . GLU A 1 277 ? -12.060 -30.349 -42.222 1.00 86.19 277 GLU A C 1
ATOM 2247 O O . GLU A 1 277 ? -11.704 -31.495 -42.479 1.00 86.19 277 GLU A O 1
ATOM 2252 N N . LEU A 1 278 ? -11.427 -29.611 -41.301 1.00 87.88 278 LEU A N 1
ATOM 2253 C CA . LEU A 1 278 ? -10.248 -30.083 -40.561 1.00 87.88 278 LEU A CA 1
ATOM 2254 C C . LEU A 1 278 ? -10.592 -31.156 -39.522 1.00 87.88 278 LEU A C 1
ATOM 2256 O O . LEU A 1 278 ? -9.741 -31.970 -39.161 1.00 87.88 278 LEU A O 1
ATOM 2260 N N . ILE A 1 279 ? -11.819 -31.137 -38.994 1.00 87.12 279 ILE A N 1
ATOM 2261 C CA . ILE A 1 279 ? -12.312 -32.199 -38.112 1.00 87.12 279 ILE A CA 1
ATOM 2262 C C . ILE A 1 279 ? -12.499 -33.471 -38.928 1.00 87.12 279 ILE A C 1
ATOM 2264 O O . ILE A 1 279 ? -12.028 -34.523 -38.502 1.00 87.12 279 ILE A O 1
ATOM 2268 N N . ASP A 1 280 ? -13.142 -33.363 -40.087 1.00 86.94 280 ASP A N 1
ATOM 2269 C CA . ASP A 1 280 ? -13.432 -34.499 -40.953 1.00 86.94 280 ASP A CA 1
ATOM 2270 C C . ASP A 1 280 ? -12.126 -35.135 -41.463 1.00 86.94 280 ASP A C 1
ATOM 2272 O O . ASP A 1 280 ? -11.938 -36.341 -41.310 1.00 86.94 280 ASP A O 1
ATOM 2276 N N . GLU A 1 281 ? -11.161 -34.329 -41.926 1.00 88.44 281 GLU A N 1
ATOM 2277 C CA . GLU A 1 281 ? -9.824 -34.799 -42.328 1.00 88.44 281 GLU A CA 1
ATOM 2278 C C . GLU A 1 281 ? -9.088 -35.497 -41.170 1.00 88.44 281 GLU A C 1
ATOM 2280 O O . GLU A 1 281 ? -8.490 -36.567 -41.337 1.00 88.44 281 GLU A O 1
ATOM 2285 N N . PHE A 1 282 ? -9.159 -34.931 -39.959 1.00 89.69 282 PHE A N 1
ATOM 2286 C CA . PHE A 1 282 ? -8.584 -35.570 -38.780 1.00 89.69 282 PHE A CA 1
ATOM 2287 C C . PHE A 1 282 ? -9.268 -36.913 -38.490 1.00 89.69 282 PHE A C 1
ATOM 2289 O O . PHE A 1 282 ? -8.576 -37.898 -38.244 1.00 89.69 282 PHE A O 1
ATOM 2296 N N . GLU A 1 283 ? -10.598 -36.990 -38.523 1.00 87.38 283 GLU A N 1
ATOM 2297 C CA . GLU A 1 283 ? -11.334 -38.229 -38.255 1.00 87.38 283 GLU A CA 1
ATOM 2298 C C . GLU A 1 283 ? -11.094 -39.309 -39.313 1.00 87.38 283 GLU A C 1
ATOM 2300 O O . GLU A 1 283 ? -10.944 -40.476 -38.949 1.00 87.38 283 GLU A O 1
ATOM 2305 N N . GLU A 1 284 ? -10.975 -38.932 -40.586 1.00 86.62 284 GLU A N 1
ATOM 2306 C CA . GLU A 1 284 ? -10.583 -39.838 -41.668 1.00 86.62 284 GLU A CA 1
ATOM 2307 C C . GLU A 1 284 ? -9.173 -40.390 -41.461 1.00 86.62 284 GLU A C 1
ATOM 2309 O O . GLU A 1 284 ? -8.959 -41.591 -41.605 1.00 86.62 284 GLU A O 1
ATOM 2314 N N . SER A 1 285 ? -8.222 -39.552 -41.036 1.00 84.06 285 SER A N 1
ATOM 2315 C CA . SER A 1 285 ? -6.850 -39.992 -40.746 1.00 84.06 285 SER A CA 1
ATOM 2316 C C . SER A 1 285 ? -6.736 -40.950 -39.549 1.00 84.06 285 SER A C 1
ATOM 2318 O O . 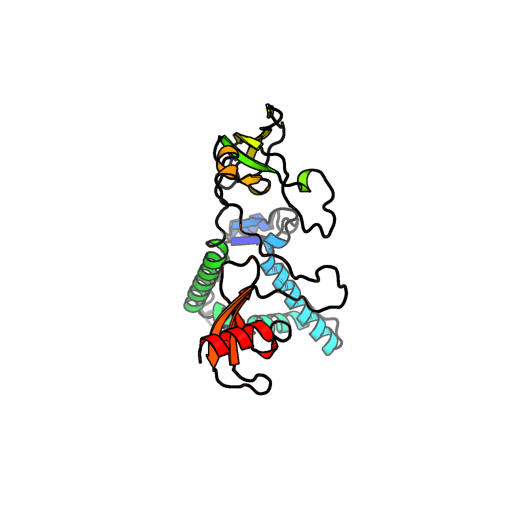SER A 1 285 ? -5.713 -41.616 -39.383 1.00 84.06 285 SER A O 1
ATOM 2320 N N . GLN A 1 286 ? -7.748 -40.983 -38.675 1.00 77.38 286 GLN A N 1
ATOM 2321 C CA . GLN A 1 286 ? -7.804 -41.854 -37.495 1.00 77.38 286 GLN A CA 1
ATOM 2322 C C . GLN A 1 286 ? -8.613 -43.141 -37.736 1.00 77.38 286 GLN A C 1
ATOM 2324 O O . GLN A 1 286 ? -8.745 -43.943 -36.806 1.00 77.38 286 GLN A O 1
ATOM 2329 N N . ARG A 1 287 ? -9.174 -43.321 -38.937 1.00 63.41 287 ARG A N 1
ATOM 2330 C CA . ARG A 1 287 ? -9.975 -44.485 -39.329 1.00 63.41 287 ARG A CA 1
ATOM 2331 C C . ARG A 1 287 ? -9.121 -45.566 -39.984 1.00 63.41 287 ARG A C 1
ATOM 2333 O O . ARG A 1 287 ? -9.425 -46.750 -39.713 1.00 63.41 287 ARG A O 1
#

Sequence (287 aa):
MPFNAYSAALVAVDIFSKKGPSFKGDFVEWLKTKGIHHNYSRAHTPQSNGVVEAKNGVYKSILYRLMKTRDTDDWVSLTSQVVESMNSTFSYATKKSANEIEENQELHIDVGAMIERAANRRYKRKALIADLKLGDYVRRRKDLEGQLTKGAKVGYYSEEIYQIERIVKGKFANMSSSYTLRDVDKDTVKPSLYRRRDLLGIPDPREMDKIPEQIVRPGPVNEDAVNEEPEWEVENIVGKRIGKPTRNRSGVSYRVRYKGWKKLYWEPVENLTNSQELIDEFEESQR

Secondary structure (DSSP, 8-state):
-PPPS-------SEEEE-S-GGGSTHHHHHHHHTT-EEEEPPTT-GGGGHHHHHHHHHHHHHHHHHHHHHT---HHHHHHHHHHHHHHSPBTTTTB-HHHHHH-HHHHHHHHHHHHHHHHHHHHTS--PPPPPTT-EEEEEGGGSS---TT--S-SEEEEEEEEEEEE--SSTTSPPEEEEEETTT--B--S-EEGGGEEEE--HHHHTTSPPP-PPP--TTTT-TTSPP---EEEEEEEEE---BTTB-SEEEEEEETT--SEEEEEGGG-GGGHHHHHHHHHHT-